Protein AF-A0A3D0S1P4-F1 (afdb_monomer)

pLDDT: mean 75.78, std 22.89, range [30.16, 98.69]

Mean predicted aligned error: 17.15 Å

Secondary structure (DSSP, 8-state):
------------------PPPTTS--HHHHHHHHHS--STTHHHHHHHHHHHHHHHHHHHHHHHHHHHSHHHHHHHHHHHHHHHHHHHHHHHHHHHHHTTTT----GGG--HHHHHHHHHHHHTSPPHHHHHHHHHHHHHHHHHHHHHHHHHHHHHHHHHHHHHHHHHHHHHHHHHHHHHHHHHHHHHHHHHH-HHHHHHTGGGG-TTSHHHHHHHHHHHHHHHHHHHH-SSPPS-HHHHHHHHHHHHHHHHHHHHHHHHHHHHTTTTS-HHHHHHHHHHHHHHHHHH-TTS-HHHHHHHHHHHHHHHHT-TT----HHHHHHHHHHHHHHH-

Sequence (333 aa):
MDGRQHLGAAARPDLSFVCPPAWDLTPTEYAELVLATDGPWAAHRVAVASALSAAAIGAYAVVADYLEWLPITLAVLCILGSLWATVAAFRVRREMAEVSDEATIDLSRAPADQLALVDAAVKCLPTRRQAARSVTAAAAREQGLTSLWQLARDIDHARREDREAATSTLSARWAAAGVRYESVMAEWGTIASDPLAALEHAALLDVTRPRTTLFIEALGKAQDRRAILGEAVPLDAHDIVEFEELTQALSTAWNDARHQAAHLGYAWLPEPDLARAVRAERLLRLACDSGAAPAERATAAERAAKLLREIGTLVLPEPAQEILAATMRRELG

Radius of gyration: 40.69 Å; Cα contacts (8 Å, |Δi|>4): 192; chains: 1; bounding box: 92×73×119 Å

Structure (mmCIF, N/CA/C/O backbone):
data_AF-A0A3D0S1P4-F1
#
_entry.id   AF-A0A3D0S1P4-F1
#
loop_
_atom_site.group_PDB
_atom_site.id
_atom_site.type_symbol
_atom_site.label_atom_id
_atom_site.label_alt_id
_atom_site.label_comp_id
_atom_site.label_asym_id
_atom_site.label_entity_id
_atom_site.label_seq_id
_atom_site.pdbx_PDB_ins_code
_atom_site.Cartn_x
_atom_site.Cartn_y
_atom_site.Cartn_z
_atom_site.occupancy
_atom_site.B_iso_or_equiv
_atom_site.auth_seq_id
_atom_site.auth_comp_id
_atom_site.auth_asym_id
_atom_site.auth_atom_id
_atom_site.pdbx_PDB_model_num
ATOM 1 N N . MET A 1 1 ? 12.113 -52.234 44.177 1.00 51.75 1 MET A N 1
ATOM 2 C CA . MET A 1 1 ? 12.206 -52.698 42.778 1.00 51.75 1 MET A CA 1
ATOM 3 C C . MET A 1 1 ? 10.863 -52.354 42.166 1.00 51.75 1 MET A C 1
ATOM 5 O O . MET A 1 1 ? 9.884 -52.963 42.549 1.00 51.75 1 MET A O 1
ATOM 9 N N . ASP A 1 2 ? 10.699 -51.230 41.487 1.00 44.59 2 ASP A N 1
ATOM 10 C CA . ASP A 1 2 ? 11.351 -50.926 40.220 1.00 44.59 2 ASP A CA 1
ATOM 11 C C . ASP A 1 2 ? 11.501 -49.404 40.061 1.00 44.59 2 ASP A C 1
ATOM 13 O O . ASP A 1 2 ? 10.574 -48.645 40.344 1.00 44.59 2 ASP A O 1
ATOM 17 N N . GLY A 1 3 ? 12.705 -48.965 39.701 1.00 46.81 3 GLY A N 1
ATOM 18 C CA . GLY A 1 3 ? 13.095 -47.562 39.627 1.00 46.81 3 GLY A CA 1
ATOM 19 C C . GLY A 1 3 ? 13.310 -47.149 38.180 1.00 46.81 3 GLY A C 1
ATOM 20 O O . GLY A 1 3 ? 14.239 -47.624 37.534 1.00 46.81 3 GLY A O 1
ATOM 21 N N . ARG A 1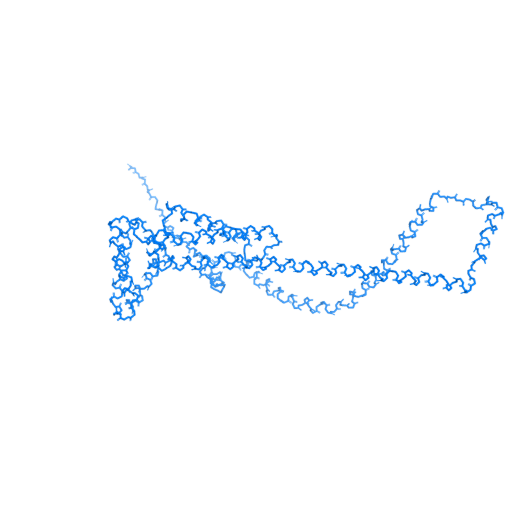 4 ? 12.492 -46.217 37.685 1.00 48.91 4 ARG A N 1
ATOM 22 C CA . ARG A 1 4 ? 12.800 -45.446 36.477 1.00 48.91 4 ARG A CA 1
ATOM 23 C C . ARG A 1 4 ? 12.964 -43.984 36.849 1.00 48.91 4 ARG A C 1
ATOM 25 O O . ARG A 1 4 ? 12.010 -43.276 37.146 1.00 48.91 4 ARG A O 1
ATOM 32 N N . GLN A 1 5 ? 14.228 -43.586 36.867 1.00 48.44 5 GLN A N 1
ATOM 33 C CA . GLN A 1 5 ? 14.692 -42.216 36.985 1.00 48.44 5 GLN A CA 1
ATOM 34 C C . GLN A 1 5 ? 14.308 -41.458 35.709 1.00 48.44 5 GLN A C 1
ATOM 36 O O . GLN A 1 5 ? 14.793 -41.775 34.624 1.00 48.44 5 GLN A O 1
ATOM 41 N N . HIS A 1 6 ? 13.444 -40.455 35.838 1.00 46.03 6 HIS A N 1
ATOM 42 C CA . HIS A 1 6 ? 13.276 -39.435 34.811 1.00 46.03 6 HIS A CA 1
ATOM 43 C C . HIS A 1 6 ? 14.420 -38.427 34.956 1.00 46.03 6 HIS A C 1
ATOM 45 O O . HIS A 1 6 ? 14.459 -37.640 35.899 1.00 46.03 6 HIS A O 1
ATOM 51 N N . LEU A 1 7 ? 15.383 -38.507 34.037 1.00 42.88 7 LEU A N 1
ATOM 52 C CA . LEU A 1 7 ? 16.439 -37.516 33.860 1.00 42.88 7 LEU A CA 1
ATOM 53 C C . LEU A 1 7 ? 15.807 -36.175 33.468 1.00 42.88 7 LEU A C 1
ATOM 55 O O . LEU A 1 7 ? 15.061 -36.092 32.492 1.00 42.88 7 LEU A O 1
ATOM 59 N N . GLY A 1 8 ? 16.107 -35.141 34.255 1.00 40.38 8 GLY A N 1
ATOM 60 C CA . GLY A 1 8 ? 15.687 -33.770 34.007 1.00 40.38 8 GLY A CA 1
ATOM 61 C C . GLY A 1 8 ? 16.294 -33.233 32.715 1.00 40.38 8 GLY A C 1
ATOM 62 O O . GLY A 1 8 ? 17.514 -33.172 32.563 1.00 40.38 8 GLY A O 1
ATOM 63 N N . ALA A 1 9 ? 15.426 -32.826 31.791 1.00 37.06 9 ALA A N 1
ATOM 64 C CA . ALA A 1 9 ? 15.806 -32.012 30.652 1.00 37.06 9 ALA A CA 1
ATOM 65 C C . ALA A 1 9 ? 16.141 -30.603 31.163 1.00 37.06 9 ALA A C 1
ATOM 67 O O . ALA A 1 9 ? 15.271 -29.886 31.656 1.00 37.06 9 ALA A O 1
ATOM 68 N N . ALA A 1 10 ? 17.417 -30.230 31.079 1.00 38.56 10 ALA A N 1
ATOM 69 C CA . ALA A 1 10 ? 17.859 -28.866 31.309 1.00 38.56 10 ALA A CA 1
ATOM 70 C C . ALA A 1 10 ? 17.155 -27.931 30.314 1.00 38.56 10 ALA A C 1
ATOM 72 O O . ALA A 1 10 ? 17.215 -28.146 29.100 1.00 38.56 10 ALA A O 1
ATOM 73 N N . ALA A 1 11 ? 16.478 -26.913 30.845 1.00 37.03 11 ALA A N 1
ATOM 74 C CA . ALA A 1 11 ? 15.862 -25.850 30.071 1.00 37.03 11 ALA A CA 1
ATOM 75 C C . ALA A 1 11 ? 16.930 -25.166 29.203 1.00 37.03 11 ALA A C 1
ATOM 77 O O . ALA A 1 11 ? 17.864 -24.548 29.716 1.00 37.03 11 ALA A O 1
ATOM 78 N N . ARG A 1 12 ? 16.801 -25.304 27.881 1.00 35.56 12 ARG A N 1
ATOM 79 C CA . ARG A 1 12 ? 17.498 -24.435 26.932 1.00 35.56 12 ARG A CA 1
ATOM 80 C C . ARG A 1 12 ? 16.873 -23.040 27.046 1.00 35.56 12 ARG A C 1
ATOM 82 O O . ARG A 1 12 ? 15.645 -22.969 27.052 1.00 35.56 12 ARG A O 1
ATOM 89 N N . PRO A 1 13 ? 17.659 -21.955 27.140 1.00 34.34 13 PRO A N 1
ATOM 90 C CA . PRO A 1 13 ? 17.103 -20.622 26.987 1.00 34.34 13 PRO A CA 1
ATOM 91 C C . PRO A 1 13 ? 16.522 -20.514 25.577 1.00 34.34 13 PRO A C 1
ATOM 93 O O . PRO A 1 13 ? 17.220 -20.743 24.586 1.00 34.34 13 PRO A O 1
ATOM 96 N N . ASP A 1 14 ? 15.228 -20.226 25.517 1.00 34.72 14 ASP A N 1
ATOM 97 C CA . ASP A 1 14 ? 14.502 -19.929 24.293 1.00 34.72 14 ASP A CA 1
ATOM 98 C C . ASP A 1 14 ? 14.963 -18.547 23.813 1.00 34.72 14 ASP A C 1
ATOM 100 O O . ASP A 1 14 ? 14.448 -17.508 24.220 1.00 34.72 14 ASP A O 1
ATOM 104 N N . LEU A 1 15 ? 16.046 -18.525 23.036 1.00 36.59 15 LEU A N 1
ATOM 105 C CA . LEU A 1 15 ? 16.482 -17.340 22.308 1.00 36.59 15 LEU A CA 1
ATOM 106 C C . LEU A 1 15 ? 15.713 -17.308 20.989 1.00 36.59 15 LEU A C 1
ATOM 108 O O . LEU A 1 15 ? 16.265 -17.578 19.921 1.00 36.59 15 LEU A O 1
ATOM 112 N N . SER A 1 16 ? 14.422 -16.987 21.071 1.00 30.16 16 SER A N 1
ATOM 113 C CA . SER A 1 16 ? 13.652 -16.533 19.919 1.00 30.16 16 SER A CA 1
ATOM 114 C C . SER A 1 16 ? 14.206 -15.169 19.503 1.00 30.16 16 SER A C 1
ATOM 116 O O . SER A 1 16 ? 13.762 -14.120 19.969 1.00 30.16 16 SER A O 1
ATOM 118 N N . PHE A 1 17 ? 15.248 -15.189 18.677 1.00 37.25 17 PHE A N 1
ATOM 119 C CA . PHE A 1 17 ? 15.759 -14.003 18.010 1.00 37.25 17 PHE A CA 1
ATOM 120 C C . PHE A 1 17 ? 14.714 -13.568 16.980 1.00 37.25 17 PHE A C 1
ATOM 122 O O . PHE A 1 17 ? 14.633 -14.118 15.882 1.00 37.25 17 PHE A O 1
ATOM 129 N N . VAL A 1 18 ? 13.865 -12.622 17.374 1.00 38.25 18 VAL A N 1
ATOM 130 C CA . VAL A 1 18 ? 12.959 -11.924 16.466 1.00 38.25 18 VAL A CA 1
ATOM 131 C C . VAL A 1 18 ? 13.799 -10.861 15.771 1.00 38.25 18 VAL A C 1
ATOM 133 O O . VAL A 1 18 ? 14.138 -9.841 16.364 1.00 38.25 18 VAL A O 1
ATOM 136 N N . CYS A 1 19 ? 14.206 -11.146 14.537 1.00 31.22 19 CYS A N 1
ATOM 137 C CA . CYS A 1 19 ? 14.816 -10.138 13.683 1.00 31.22 19 CYS A CA 1
ATOM 138 C C . CYS A 1 19 ? 13.699 -9.156 13.287 1.00 31.22 19 CYS A C 1
ATOM 140 O O . CYS A 1 19 ? 12.715 -9.616 12.699 1.00 31.22 19 CYS A O 1
ATOM 142 N N . PRO A 1 20 ? 13.788 -7.855 13.618 1.00 35.59 20 PRO A N 1
ATOM 143 C CA . PRO A 1 20 ? 12.834 -6.886 13.099 1.00 35.59 20 PRO A CA 1
ATOM 144 C C . PRO A 1 20 ? 12.911 -6.896 11.565 1.00 35.59 20 PRO A C 1
ATOM 146 O O . PRO A 1 20 ? 13.988 -7.141 11.003 1.00 35.59 20 PRO A O 1
ATOM 149 N N . PRO A 1 21 ? 11.790 -6.703 10.858 1.00 40.16 21 PRO A N 1
ATOM 150 C CA . PRO A 1 21 ? 11.819 -6.685 9.409 1.00 40.16 21 PRO A CA 1
ATOM 151 C C . PRO A 1 21 ? 12.697 -5.517 8.928 1.00 40.16 21 PRO A C 1
ATOM 153 O O . PRO A 1 21 ? 12.698 -4.431 9.500 1.00 40.16 21 PRO A O 1
ATOM 156 N N . ALA A 1 22 ? 13.489 -5.764 7.883 1.00 38.31 22 ALA A N 1
ATOM 157 C CA . ALA A 1 22 ? 14.624 -4.929 7.470 1.00 38.31 22 ALA A CA 1
ATOM 158 C C . ALA A 1 22 ? 14.287 -3.485 7.036 1.00 38.31 22 ALA A C 1
ATOM 160 O O . ALA A 1 22 ? 15.192 -2.734 6.688 1.00 38.31 22 ALA A O 1
ATOM 161 N N . TRP A 1 23 ? 13.014 -3.092 7.040 1.00 43.53 23 TRP A N 1
ATOM 162 C CA . TRP A 1 23 ? 12.558 -1.764 6.635 1.00 43.53 23 TRP A CA 1
ATOM 163 C C . TRP A 1 23 ? 12.498 -0.739 7.783 1.00 43.53 23 TRP A C 1
ATOM 165 O O . TRP A 1 23 ? 12.277 0.435 7.508 1.00 43.53 23 TRP A O 1
ATOM 175 N N . ASP A 1 24 ? 12.765 -1.148 9.028 1.00 38.59 24 ASP A N 1
ATOM 176 C CA . ASP A 1 24 ? 12.731 -0.268 10.213 1.00 38.59 24 ASP A CA 1
ATOM 177 C C . ASP A 1 24 ? 14.104 0.233 10.695 1.00 38.59 24 ASP A C 1
ATOM 179 O O . ASP A 1 24 ? 14.191 0.923 11.708 1.00 38.59 24 ASP A O 1
ATOM 183 N N . LEU A 1 25 ? 15.196 -0.097 9.998 1.00 47.50 25 LEU A N 1
ATOM 184 C CA . LEU A 1 25 ? 16.543 0.323 10.394 1.00 47.50 25 LEU A CA 1
ATOM 185 C C . LEU A 1 25 ? 17.135 1.267 9.354 1.00 47.50 25 LEU A C 1
ATOM 187 O O . LEU A 1 25 ? 17.271 0.924 8.178 1.00 47.50 25 LEU A O 1
ATOM 191 N N . THR A 1 26 ? 17.569 2.443 9.794 1.00 60.03 26 THR A N 1
ATOM 192 C CA . THR A 1 26 ? 18.462 3.272 8.984 1.00 60.03 26 THR A CA 1
ATOM 193 C C . THR A 1 26 ? 19.785 2.525 8.736 1.00 60.03 26 THR A C 1
ATOM 195 O O . THR A 1 26 ? 20.181 1.674 9.539 1.00 60.03 26 THR A O 1
ATOM 198 N N . PRO A 1 27 ? 20.539 2.843 7.664 1.00 52.31 27 PRO A N 1
ATOM 199 C CA . PRO A 1 27 ? 21.830 2.200 7.392 1.00 52.31 27 PRO A CA 1
ATOM 200 C C . PRO A 1 27 ? 22.814 2.258 8.574 1.00 52.31 27 PRO A C 1
ATOM 202 O O . PRO A 1 27 ? 23.627 1.351 8.754 1.00 52.31 27 PRO A O 1
ATOM 205 N N . THR A 1 28 ? 22.716 3.303 9.399 1.00 53.16 28 THR A N 1
ATOM 206 C CA . THR A 1 28 ? 23.514 3.485 10.616 1.00 53.16 28 THR A CA 1
ATOM 207 C C . THR A 1 28 ? 23.060 2.551 11.739 1.00 53.16 28 THR A C 1
ATOM 209 O O . THR A 1 28 ? 23.897 1.884 12.340 1.00 53.16 28 THR A O 1
ATOM 212 N N . GLU A 1 29 ? 21.753 2.429 11.979 1.00 54.19 29 GLU A N 1
ATOM 213 C CA . GLU A 1 29 ? 21.196 1.515 12.990 1.00 54.19 29 GLU A CA 1
ATOM 214 C C . GLU A 1 29 ? 21.437 0.046 12.615 1.00 54.19 29 GLU A C 1
ATOM 216 O O . GLU A 1 29 ? 21.738 -0.778 13.477 1.00 54.19 29 GLU A O 1
ATOM 221 N N . TYR A 1 30 ? 21.409 -0.279 11.319 1.00 55.03 30 TYR A N 1
ATOM 222 C CA . TYR A 1 30 ? 21.791 -1.600 10.821 1.00 55.03 30 TYR A CA 1
ATOM 223 C C . TYR A 1 30 ? 23.286 -1.880 11.037 1.00 55.03 30 TYR A C 1
ATOM 225 O O . TYR A 1 30 ? 23.659 -2.969 11.476 1.00 55.03 30 TYR A O 1
ATOM 233 N N . ALA A 1 31 ? 24.157 -0.896 10.789 1.00 53.03 31 ALA A N 1
ATOM 234 C CA . ALA A 1 31 ? 25.589 -1.026 11.046 1.00 53.03 31 ALA A CA 1
ATOM 235 C C . ALA A 1 31 ? 25.896 -1.203 12.544 1.00 53.03 31 ALA A C 1
ATOM 237 O O . ALA A 1 31 ? 26.715 -2.051 12.900 1.00 53.03 31 ALA A O 1
ATOM 238 N N . GLU A 1 32 ? 25.214 -0.473 13.427 1.00 60.19 32 GLU A N 1
ATOM 239 C CA . GLU A 1 32 ? 25.350 -0.622 14.881 1.00 60.19 32 GLU A CA 1
ATOM 240 C C . GLU A 1 32 ? 24.848 -1.990 15.373 1.00 60.19 32 GLU A C 1
ATOM 242 O O . GLU A 1 32 ? 25.533 -2.647 16.160 1.00 60.19 32 GLU A O 1
ATOM 247 N N . LEU A 1 33 ? 23.728 -2.489 14.838 1.00 59.34 33 LEU A N 1
ATOM 248 C CA . LEU A 1 33 ? 23.199 -3.827 15.135 1.00 59.34 33 LEU A CA 1
ATOM 249 C C . LEU A 1 33 ? 24.164 -4.948 14.687 1.00 59.34 33 LEU A C 1
ATOM 251 O O . LEU A 1 33 ? 24.366 -5.941 15.393 1.00 59.34 33 LEU A O 1
ATOM 255 N N . VAL A 1 34 ? 24.810 -4.775 13.530 1.00 50.75 34 VAL A N 1
ATOM 256 C CA . VAL A 1 34 ? 25.808 -5.710 12.974 1.00 50.75 34 VAL A CA 1
ATOM 257 C C . VAL A 1 34 ? 27.137 -5.665 13.743 1.00 50.75 34 VAL A C 1
ATOM 259 O O . VAL A 1 34 ? 27.857 -6.670 13.802 1.00 50.75 34 VAL A O 1
ATOM 262 N N . LEU A 1 35 ? 27.472 -4.533 14.364 1.00 58.34 35 LEU A N 1
ATOM 263 C CA . LEU A 1 35 ? 28.661 -4.378 15.207 1.00 58.34 35 LEU A CA 1
ATOM 264 C C . LEU A 1 35 ? 28.449 -4.888 16.641 1.00 58.34 35 LEU A C 1
ATOM 266 O O . LEU A 1 35 ? 29.406 -5.357 17.252 1.00 58.34 35 LEU A O 1
ATOM 270 N N . ALA A 1 36 ? 27.218 -4.867 17.158 1.00 56.25 36 ALA A N 1
ATOM 271 C CA . ALA A 1 36 ? 26.887 -5.273 18.527 1.00 56.25 36 ALA A CA 1
ATOM 272 C C . ALA A 1 36 ? 26.807 -6.799 18.759 1.00 56.25 36 ALA A C 1
ATOM 274 O O . ALA A 1 36 ? 26.687 -7.246 19.899 1.00 56.25 36 ALA A O 1
ATOM 275 N N . THR A 1 37 ? 26.866 -7.622 17.708 1.00 48.12 37 THR A N 1
ATOM 276 C CA . THR A 1 37 ? 26.737 -9.085 17.819 1.00 48.12 37 THR A CA 1
ATOM 277 C C . THR A 1 37 ? 28.099 -9.787 17.874 1.00 48.12 37 THR A C 1
ATOM 279 O O . THR A 1 37 ? 28.833 -9.863 16.884 1.00 48.12 37 THR A O 1
ATOM 282 N N . ASP A 1 38 ? 28.442 -10.355 19.032 1.00 44.03 38 ASP A N 1
ATOM 283 C CA . ASP A 1 38 ? 29.619 -11.214 19.200 1.00 44.03 38 ASP A CA 1
ATOM 284 C C . ASP A 1 38 ? 29.365 -12.596 18.588 1.00 44.03 38 ASP A C 1
ATOM 286 O O . ASP A 1 38 ? 28.528 -13.374 19.043 1.00 44.03 38 ASP A O 1
ATOM 290 N N . GLY A 1 39 ? 30.094 -12.908 17.517 1.00 60.31 39 GLY A N 1
ATOM 291 C CA . GLY A 1 39 ? 29.918 -14.142 16.765 1.00 60.31 39 GLY A CA 1
ATOM 292 C C . GLY A 1 39 ? 31.122 -14.480 15.883 1.00 60.31 39 GLY A C 1
ATOM 293 O O . GLY A 1 39 ? 31.991 -13.629 15.657 1.00 60.31 39 GLY A O 1
ATOM 294 N N . PRO A 1 40 ? 31.172 -15.716 15.346 1.00 41.84 40 PRO A N 1
ATOM 295 C CA . PRO A 1 40 ? 32.337 -16.306 14.666 1.00 41.84 40 PRO A CA 1
ATOM 296 C C . PRO A 1 40 ? 32.781 -15.574 13.386 1.00 41.84 40 PRO A C 1
ATOM 298 O O . PRO A 1 40 ? 33.812 -15.902 12.805 1.00 41.84 40 PRO A O 1
ATOM 301 N N . TRP A 1 41 ? 32.046 -14.541 12.972 1.00 46.06 41 TRP A N 1
ATOM 302 C CA . TRP A 1 41 ? 32.336 -13.691 11.820 1.00 46.06 41 TRP A CA 1
ATOM 303 C C . TRP A 1 41 ? 33.167 -12.443 12.163 1.00 46.06 41 TRP A C 1
ATOM 305 O O . TRP A 1 41 ? 33.456 -11.640 11.280 1.00 46.06 41 TRP A O 1
ATOM 315 N N . ALA A 1 42 ? 33.608 -12.271 13.418 1.00 48.53 42 ALA A N 1
ATOM 316 C CA . ALA A 1 42 ? 34.493 -11.174 13.837 1.00 48.53 42 ALA A CA 1
ATOM 317 C C . ALA A 1 42 ? 35.764 -11.047 12.968 1.00 48.53 42 ALA A C 1
ATOM 319 O O . ALA A 1 42 ? 36.134 -9.942 12.578 1.00 48.53 42 ALA A O 1
ATOM 320 N N . ALA A 1 43 ? 36.369 -12.171 12.571 1.00 48.66 43 ALA A N 1
ATOM 321 C CA . ALA A 1 43 ? 37.529 -12.179 11.675 1.00 48.66 43 ALA A CA 1
ATOM 322 C C . ALA A 1 43 ? 37.182 -11.742 10.236 1.00 48.66 43 ALA A C 1
ATOM 324 O O . ALA A 1 43 ? 37.981 -11.076 9.580 1.00 48.66 43 ALA A O 1
ATOM 325 N N . HIS A 1 44 ? 35.972 -12.055 9.760 1.00 43.47 44 HIS A N 1
ATOM 326 C CA . HIS A 1 44 ? 35.489 -11.625 8.446 1.00 43.47 44 HIS A CA 1
ATOM 327 C C . HIS A 1 44 ? 35.159 -10.120 8.434 1.00 43.47 44 HIS A C 1
ATOM 329 O O . HIS A 1 44 ? 35.399 -9.443 7.440 1.00 43.47 44 HIS A O 1
ATOM 335 N N . ARG A 1 45 ? 34.714 -9.563 9.570 1.00 50.19 45 ARG A N 1
ATOM 336 C CA . ARG A 1 45 ? 34.423 -8.127 9.754 1.00 50.19 45 ARG A CA 1
ATOM 337 C C . ARG A 1 45 ? 35.674 -7.249 9.721 1.00 50.19 45 ARG A C 1
ATOM 339 O O . ARG A 1 45 ? 35.678 -6.232 9.032 1.00 50.19 45 ARG A O 1
ATOM 346 N N . VAL A 1 46 ? 36.753 -7.666 10.390 1.00 54.88 46 VAL A N 1
ATOM 347 C CA . VAL A 1 46 ? 38.057 -6.982 10.286 1.00 54.88 46 VAL A CA 1
ATOM 348 C C . VAL A 1 46 ? 38.595 -7.085 8.857 1.00 54.88 46 VAL A C 1
ATOM 350 O O . VAL A 1 46 ? 39.088 -6.097 8.326 1.00 54.88 46 VAL A O 1
ATOM 353 N N . ALA A 1 47 ? 38.416 -8.229 8.188 1.00 52.00 47 ALA A N 1
ATOM 354 C CA . ALA A 1 47 ? 38.824 -8.397 6.796 1.00 52.00 47 ALA A CA 1
ATOM 355 C C . ALA A 1 47 ? 38.049 -7.484 5.826 1.00 52.00 47 ALA A C 1
ATOM 357 O O . ALA A 1 47 ? 38.665 -6.911 4.934 1.00 52.00 47 ALA A O 1
ATOM 358 N N . VAL A 1 48 ? 36.739 -7.286 6.013 1.00 45.88 48 VAL A N 1
ATOM 359 C CA . VAL A 1 48 ? 35.920 -6.399 5.163 1.00 45.88 48 VAL A CA 1
ATOM 360 C C . VAL A 1 48 ? 36.197 -4.919 5.450 1.00 45.88 48 VAL A C 1
ATOM 362 O O . VAL A 1 48 ? 36.349 -4.142 4.511 1.00 45.88 48 VAL A O 1
ATOM 365 N N . ALA A 1 49 ? 36.361 -4.517 6.714 1.00 44.12 49 ALA A N 1
ATOM 366 C CA . ALA A 1 49 ? 36.737 -3.142 7.065 1.00 44.12 49 ALA A CA 1
ATOM 367 C C . ALA A 1 49 ? 38.165 -2.791 6.599 1.00 44.12 49 ALA A C 1
ATOM 369 O O . ALA A 1 49 ? 38.399 -1.704 6.066 1.00 44.12 49 ALA A O 1
ATOM 370 N N . SER A 1 50 ? 39.113 -3.728 6.712 1.00 52.62 50 SER A N 1
ATOM 371 C CA . SER A 1 50 ? 40.450 -3.590 6.126 1.00 52.62 50 SER A CA 1
ATOM 372 C C . SER A 1 50 ? 40.421 -3.619 4.597 1.00 52.62 50 SER A C 1
ATOM 374 O O . SER A 1 50 ? 41.183 -2.877 3.988 1.00 52.62 50 SER A O 1
ATOM 376 N N . ALA A 1 51 ? 39.531 -4.390 3.962 1.00 45.50 51 ALA A N 1
ATOM 377 C CA . ALA A 1 51 ? 39.369 -4.400 2.506 1.00 45.50 51 ALA A CA 1
ATOM 378 C C . ALA A 1 51 ? 38.762 -3.094 1.972 1.00 45.50 51 ALA A C 1
ATOM 380 O O . ALA A 1 51 ? 39.210 -2.603 0.941 1.00 45.50 51 ALA A O 1
ATOM 381 N N . LEU A 1 52 ? 37.809 -2.484 2.683 1.00 40.53 52 LEU A N 1
ATOM 382 C CA . LEU A 1 52 ? 37.219 -1.193 2.309 1.00 40.53 52 LEU A CA 1
ATOM 383 C C . LEU A 1 52 ? 38.197 -0.029 2.527 1.00 40.53 52 LEU A C 1
ATOM 385 O O . LEU A 1 52 ? 38.294 0.857 1.681 1.00 40.53 52 LEU A O 1
ATOM 389 N N . SER A 1 53 ? 38.992 -0.068 3.602 1.00 45.22 53 SER A N 1
ATOM 390 C CA . SER A 1 53 ? 40.054 0.919 3.844 1.00 45.22 53 SER A CA 1
ATOM 391 C C . SER A 1 53 ? 41.226 0.757 2.856 1.00 45.22 53 SER A C 1
ATOM 393 O O . SER A 1 53 ? 41.735 1.742 2.323 1.00 45.22 53 SER A O 1
ATOM 395 N N . ALA A 1 54 ? 41.590 -0.482 2.497 1.00 46.94 54 ALA A N 1
ATOM 396 C CA . ALA A 1 54 ? 42.569 -0.769 1.446 1.00 46.94 54 ALA A CA 1
ATOM 397 C C . ALA A 1 54 ? 42.058 -0.414 0.038 1.00 46.94 54 ALA A C 1
ATOM 399 O O . ALA A 1 54 ? 42.849 0.018 -0.794 1.00 46.94 54 ALA A O 1
ATOM 400 N N . ALA A 1 55 ? 40.754 -0.531 -0.232 1.00 42.41 55 ALA A N 1
ATOM 401 C CA . ALA A 1 55 ? 40.148 -0.112 -1.496 1.00 42.41 55 ALA A CA 1
ATOM 402 C C . ALA A 1 55 ? 40.079 1.420 -1.630 1.00 42.41 55 ALA A C 1
ATOM 404 O O . ALA A 1 55 ? 40.324 1.944 -2.714 1.00 42.41 55 ALA A O 1
ATOM 405 N N . ALA A 1 56 ? 39.829 2.151 -0.538 1.00 39.88 56 ALA A N 1
ATOM 406 C CA . ALA A 1 56 ? 39.843 3.617 -0.528 1.00 39.88 56 ALA A CA 1
ATOM 407 C C . ALA A 1 56 ? 41.266 4.195 -0.673 1.00 39.88 56 ALA A C 1
ATOM 409 O O . ALA A 1 56 ? 41.475 5.158 -1.413 1.00 39.88 56 ALA A O 1
ATOM 410 N N . ILE A 1 57 ? 42.263 3.570 -0.034 1.00 47.16 57 ILE A N 1
ATOM 411 C CA . ILE A 1 57 ? 43.685 3.919 -0.200 1.00 47.16 57 ILE A CA 1
ATOM 412 C C . ILE A 1 57 ? 44.199 3.466 -1.581 1.00 47.16 57 ILE A C 1
ATOM 414 O O . ILE A 1 57 ? 44.966 4.182 -2.220 1.00 47.16 57 ILE A O 1
ATOM 418 N N . GLY A 1 58 ? 43.711 2.332 -2.095 1.00 45.00 58 GLY A N 1
ATOM 419 C CA . GLY A 1 58 ? 43.995 1.830 -3.439 1.00 45.00 58 GLY A CA 1
ATOM 420 C C . GLY A 1 58 ? 43.426 2.713 -4.551 1.00 45.00 58 GLY A C 1
ATOM 421 O O . GLY A 1 58 ? 44.112 2.949 -5.536 1.00 45.00 58 GLY A O 1
ATOM 422 N N . ALA A 1 59 ? 42.230 3.283 -4.390 1.00 37.28 59 ALA A N 1
ATOM 423 C CA . ALA A 1 59 ? 41.643 4.194 -5.375 1.00 37.28 59 ALA A CA 1
ATOM 424 C C . ALA A 1 59 ? 42.429 5.515 -5.501 1.00 37.28 59 ALA A C 1
ATOM 426 O O . ALA A 1 59 ? 42.584 6.032 -6.606 1.00 37.28 59 ALA A O 1
ATOM 427 N N . TYR A 1 60 ? 42.997 6.022 -4.401 1.00 38.47 60 TYR A N 1
ATOM 428 C CA . TYR A 1 60 ? 43.884 7.193 -4.428 1.00 38.47 60 TYR A CA 1
ATOM 429 C C . TYR A 1 60 ? 45.296 6.865 -4.937 1.00 38.47 60 TYR A C 1
ATOM 431 O O . TYR A 1 60 ? 45.888 7.675 -5.650 1.00 38.47 60 TYR A O 1
ATOM 439 N N . ALA A 1 61 ? 45.817 5.670 -4.641 1.00 43.94 61 ALA A N 1
ATOM 440 C CA . ALA A 1 61 ? 47.094 5.204 -5.177 1.00 43.94 61 ALA A CA 1
ATOM 441 C C . ALA A 1 61 ? 47.021 4.911 -6.688 1.00 43.94 61 ALA A C 1
ATOM 443 O O . ALA A 1 61 ? 47.942 5.263 -7.410 1.00 43.94 61 ALA A O 1
ATOM 444 N N . VAL A 1 62 ? 45.909 4.366 -7.196 1.00 43.88 62 VAL A N 1
ATOM 445 C CA . VAL A 1 62 ? 45.718 4.065 -8.629 1.00 43.88 62 VAL A CA 1
ATOM 446 C C . VAL A 1 62 ? 45.598 5.342 -9.469 1.00 43.88 62 VAL A C 1
ATOM 448 O O . VAL A 1 62 ? 46.117 5.382 -10.579 1.00 43.88 62 VAL A O 1
ATOM 451 N N . VAL A 1 63 ? 44.998 6.421 -8.953 1.00 41.91 63 VAL A N 1
ATOM 452 C CA . VAL A 1 63 ? 44.944 7.711 -9.675 1.00 41.91 63 VAL A CA 1
ATOM 453 C C . VAL A 1 63 ? 46.304 8.430 -9.673 1.00 41.91 63 VAL A C 1
ATOM 455 O O . VAL A 1 63 ? 46.631 9.109 -10.647 1.00 41.91 63 VAL A O 1
ATOM 458 N N . ALA A 1 64 ? 47.124 8.244 -8.633 1.00 44.22 64 ALA A N 1
ATOM 459 C CA . ALA A 1 64 ? 48.491 8.768 -8.584 1.00 44.22 64 ALA A CA 1
ATOM 460 C C . ALA A 1 64 ? 49.471 7.959 -9.463 1.00 44.22 64 ALA A C 1
ATOM 462 O O . ALA A 1 64 ? 50.313 8.554 -10.130 1.00 44.22 64 ALA A O 1
ATOM 463 N N . ASP A 1 65 ? 49.309 6.633 -9.540 1.00 42.81 65 ASP A N 1
ATOM 464 C CA . ASP A 1 65 ? 50.131 5.744 -10.375 1.00 42.81 65 ASP A CA 1
ATOM 465 C C . ASP A 1 65 ? 49.796 5.932 -11.875 1.00 42.81 65 ASP A C 1
ATOM 467 O O . ASP A 1 65 ? 50.683 6.043 -12.716 1.00 42.81 65 ASP A O 1
ATOM 471 N N . TYR A 1 66 ? 48.525 6.140 -12.253 1.00 44.25 66 TYR A N 1
ATOM 472 C CA . TYR A 1 66 ? 48.153 6.386 -13.662 1.00 44.25 66 TYR A CA 1
ATOM 473 C C . TYR A 1 66 ? 48.765 7.660 -14.281 1.00 44.25 66 TYR A C 1
ATOM 475 O O . TYR A 1 66 ? 48.907 7.735 -15.506 1.00 44.25 66 TYR A O 1
ATOM 483 N N . LEU A 1 67 ? 49.158 8.647 -13.468 1.00 46.25 67 LEU A N 1
ATOM 484 C CA . LEU A 1 67 ? 49.818 9.871 -13.941 1.00 46.25 67 LEU A CA 1
ATOM 485 C C . LEU A 1 67 ? 51.325 9.684 -14.193 1.00 46.25 67 LEU A C 1
ATOM 487 O O . LEU A 1 67 ? 51.871 10.360 -15.066 1.00 46.25 67 LEU A O 1
ATOM 491 N N . GLU A 1 68 ? 51.984 8.737 -13.519 1.00 48.41 68 GLU A N 1
ATOM 492 C CA . GLU A 1 68 ? 53.401 8.401 -13.751 1.00 48.41 68 GLU A CA 1
ATOM 493 C C . GLU A 1 68 ? 53.607 7.477 -14.964 1.00 48.41 68 GLU A C 1
ATOM 495 O O . GLU A 1 68 ? 54.640 7.541 -15.634 1.00 48.41 68 GLU A O 1
ATOM 500 N N . TRP A 1 69 ? 52.600 6.674 -15.323 1.00 50.00 69 TRP A N 1
ATOM 501 C CA . TRP A 1 69 ? 52.662 5.747 -16.463 1.00 50.00 69 TRP A CA 1
ATOM 502 C C . TRP A 1 69 ? 52.176 6.339 -17.794 1.00 50.00 69 TRP A C 1
ATOM 504 O O . TRP A 1 69 ? 52.263 5.677 -18.832 1.00 50.00 69 TRP A O 1
ATOM 514 N N . LEU A 1 70 ? 51.710 7.590 -17.817 1.00 49.94 70 LEU A N 1
ATOM 515 C CA . LEU A 1 70 ? 51.273 8.287 -19.033 1.00 49.94 70 LEU A CA 1
ATOM 516 C C . LEU A 1 70 ? 52.354 8.381 -20.143 1.00 49.94 70 LEU A C 1
ATOM 518 O O . LEU A 1 70 ? 52.034 8.134 -21.309 1.00 49.94 70 LEU A O 1
ATOM 522 N N . PRO A 1 71 ? 53.646 8.646 -19.848 1.00 53.00 71 PRO A N 1
ATOM 523 C CA . PRO A 1 71 ? 54.693 8.595 -20.872 1.00 53.00 71 PRO A CA 1
ATOM 524 C C . PRO A 1 71 ? 55.010 7.162 -21.330 1.00 53.00 71 PRO A C 1
ATOM 526 O O . PRO A 1 71 ? 55.339 6.957 -22.499 1.00 53.00 71 PRO A O 1
ATOM 529 N N . ILE A 1 72 ? 54.868 6.159 -20.455 1.00 63.25 72 ILE A N 1
ATOM 530 C CA . ILE A 1 72 ? 55.118 4.749 -20.795 1.00 63.25 72 ILE A CA 1
ATOM 531 C C . ILE A 1 72 ? 53.982 4.197 -21.661 1.00 63.25 72 ILE A C 1
ATOM 533 O O . ILE A 1 72 ? 54.243 3.516 -22.647 1.00 63.25 72 ILE A O 1
ATOM 537 N N . THR A 1 73 ? 52.729 4.539 -21.371 1.00 61.81 73 THR A N 1
ATOM 538 C CA . THR A 1 73 ? 51.573 4.154 -22.197 1.00 61.81 73 THR A CA 1
ATOM 539 C C . THR A 1 73 ? 51.588 4.836 -23.564 1.00 61.81 73 THR A C 1
ATOM 541 O O . THR A 1 73 ? 51.297 4.174 -24.559 1.00 61.81 73 THR A O 1
ATOM 544 N N . LEU A 1 74 ? 52.027 6.098 -23.664 1.00 53.06 74 LEU A N 1
ATOM 545 C CA . LEU A 1 74 ? 52.279 6.761 -24.953 1.00 53.06 74 LEU A CA 1
ATOM 546 C C . LEU A 1 74 ? 53.442 6.122 -25.725 1.00 53.06 74 LEU A C 1
ATOM 548 O O . LEU A 1 74 ? 53.330 5.912 -26.932 1.00 53.06 74 LEU A O 1
ATOM 552 N N . ALA A 1 75 ? 54.533 5.749 -25.050 1.00 59.03 75 ALA A N 1
ATOM 553 C CA . ALA A 1 75 ? 55.640 5.031 -25.678 1.00 59.03 75 ALA A CA 1
ATOM 554 C C . ALA A 1 75 ? 55.213 3.634 -26.159 1.00 59.03 75 ALA A C 1
ATOM 556 O O . ALA A 1 75 ? 55.535 3.252 -27.281 1.00 59.03 75 ALA A O 1
ATOM 557 N N . VAL A 1 76 ? 54.430 2.899 -25.366 1.00 67.94 76 VAL A N 1
ATOM 558 C CA . VAL A 1 76 ? 53.874 1.589 -25.733 1.00 67.94 76 VAL A CA 1
ATOM 559 C C . VAL A 1 76 ? 52.870 1.722 -26.877 1.00 67.94 76 VAL A C 1
ATOM 561 O O . VAL A 1 76 ? 52.916 0.906 -27.786 1.00 67.94 76 VAL A O 1
ATOM 564 N N . LEU A 1 77 ? 52.031 2.760 -26.921 1.00 58.81 77 LEU A N 1
ATOM 565 C CA . LEU A 1 77 ? 51.143 3.029 -28.061 1.00 58.81 77 LEU A CA 1
ATOM 566 C C . LEU A 1 77 ? 51.918 3.403 -29.333 1.00 58.81 77 LEU A C 1
ATOM 568 O O . LEU A 1 77 ? 51.562 2.936 -30.412 1.00 58.81 77 LEU A O 1
ATOM 572 N N . CYS A 1 78 ? 53.011 4.163 -29.228 1.00 58.47 78 CYS A N 1
ATOM 573 C CA . CYS A 1 78 ? 53.906 4.439 -30.356 1.00 58.47 78 CYS A CA 1
ATOM 574 C C . CYS A 1 78 ? 54.627 3.173 -30.838 1.00 58.47 78 CYS A C 1
ATOM 576 O O . CYS A 1 78 ? 54.730 2.942 -32.045 1.00 58.47 78 CYS A O 1
ATOM 578 N N . ILE A 1 79 ? 55.087 2.321 -29.918 1.00 66.88 79 ILE A N 1
ATOM 579 C CA . ILE A 1 79 ? 55.722 1.040 -30.242 1.00 66.8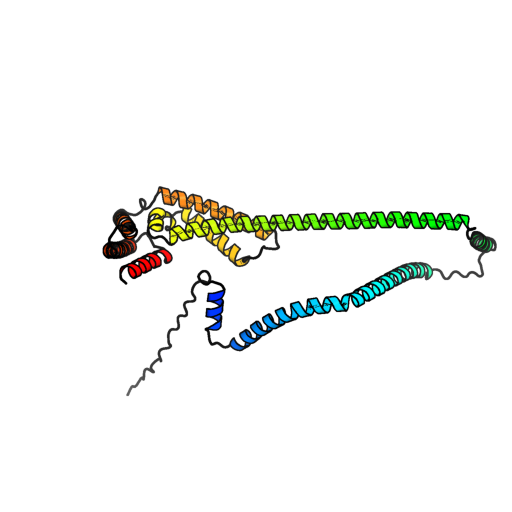8 79 ILE A CA 1
ATOM 580 C C . ILE A 1 79 ? 54.698 0.090 -30.859 1.00 66.88 79 ILE A C 1
ATOM 582 O O . ILE A 1 79 ? 54.988 -0.489 -31.896 1.00 66.88 79 ILE A O 1
ATOM 586 N N . LEU A 1 80 ? 53.491 -0.027 -30.303 1.00 66.50 80 LEU A N 1
ATOM 587 C CA . LEU A 1 80 ? 52.412 -0.859 -30.840 1.00 66.50 80 LEU A CA 1
ATOM 588 C C . LEU A 1 80 ? 51.906 -0.337 -32.184 1.00 66.50 80 LEU A C 1
ATOM 590 O O . LEU A 1 80 ? 51.629 -1.151 -33.055 1.00 66.50 80 LEU A O 1
ATOM 594 N N . GLY A 1 81 ? 51.849 0.980 -32.398 1.00 69.81 81 GLY A N 1
ATOM 595 C CA . GLY A 1 81 ? 51.546 1.586 -33.697 1.00 69.81 81 GLY A CA 1
ATOM 596 C C . GLY A 1 81 ? 52.630 1.296 -34.737 1.00 69.81 81 GLY A C 1
ATOM 597 O O . GLY A 1 81 ? 52.325 0.925 -35.870 1.00 69.81 81 GLY A O 1
ATOM 598 N N . SER A 1 82 ? 53.901 1.356 -34.332 1.00 62.88 82 SER A N 1
ATOM 599 C CA . SER A 1 82 ? 55.042 0.970 -35.172 1.00 62.88 82 SER A CA 1
ATOM 600 C C . SER A 1 82 ? 55.032 -0.532 -35.468 1.00 62.88 82 SER A C 1
ATOM 602 O O . SER A 1 82 ? 55.278 -0.947 -36.599 1.00 62.88 82 SER A O 1
ATOM 604 N N . LEU A 1 83 ? 54.679 -1.358 -34.480 1.00 60.53 83 LEU A N 1
ATOM 605 C CA . LEU A 1 83 ? 54.554 -2.806 -34.610 1.00 60.53 83 LEU A CA 1
ATOM 606 C C . LEU A 1 83 ? 53.375 -3.166 -35.515 1.00 60.53 83 LEU A C 1
ATOM 608 O O . LEU A 1 83 ? 53.519 -4.042 -36.351 1.00 60.53 83 LEU A O 1
ATOM 612 N N . TRP A 1 84 ? 52.247 -2.458 -35.424 1.00 66.94 84 TRP A N 1
ATOM 613 C CA . TRP A 1 84 ? 51.098 -2.621 -36.317 1.00 66.94 84 TRP A CA 1
ATOM 614 C C . TRP A 1 84 ? 51.424 -2.213 -37.748 1.00 66.94 84 TRP A C 1
ATOM 616 O O . TRP A 1 84 ? 51.067 -2.936 -38.671 1.00 66.94 84 TRP A O 1
ATOM 626 N N . ALA A 1 85 ? 52.157 -1.115 -37.951 1.00 59.62 85 ALA A N 1
ATOM 627 C CA . ALA A 1 85 ? 52.659 -0.737 -39.271 1.00 59.62 85 ALA A CA 1
ATOM 628 C C . ALA A 1 85 ? 53.629 -1.795 -39.824 1.00 59.62 85 ALA A C 1
ATOM 630 O O . ALA A 1 85 ? 53.575 -2.136 -41.004 1.00 59.62 85 ALA A O 1
ATOM 631 N N . THR A 1 86 ? 54.460 -2.381 -38.958 1.00 64.56 86 THR A N 1
ATOM 632 C CA . THR A 1 86 ? 55.396 -3.451 -39.325 1.00 64.56 86 THR A CA 1
ATOM 633 C C . THR A 1 86 ? 54.670 -4.765 -39.609 1.00 64.56 86 THR A C 1
ATOM 635 O O . THR A 1 86 ? 55.005 -5.433 -40.575 1.00 64.56 86 THR A O 1
ATOM 638 N N . VAL A 1 87 ? 53.638 -5.123 -38.842 1.00 67.25 87 VAL A N 1
ATOM 639 C CA . VAL A 1 87 ? 52.796 -6.314 -39.045 1.00 67.25 87 VAL A CA 1
ATOM 640 C C . VAL A 1 87 ? 51.908 -6.147 -40.273 1.00 67.25 87 VAL A C 1
ATOM 642 O O . VAL A 1 87 ? 51.750 -7.100 -41.024 1.00 67.25 87 VAL A O 1
ATOM 645 N N . ALA A 1 88 ? 51.388 -4.950 -40.546 1.00 62.97 88 ALA A N 1
ATOM 646 C CA . ALA A 1 88 ? 50.682 -4.639 -41.786 1.00 62.97 88 ALA A CA 1
ATOM 647 C C . ALA A 1 88 ? 51.630 -4.734 -42.991 1.00 62.97 88 ALA A C 1
ATOM 649 O O . ALA A 1 88 ? 51.294 -5.381 -43.980 1.00 62.97 88 ALA A O 1
ATOM 650 N N . ALA A 1 89 ? 52.850 -4.198 -42.884 1.00 59.44 89 ALA A N 1
ATOM 651 C CA . ALA A 1 89 ? 53.885 -4.363 -43.902 1.00 59.44 89 ALA A CA 1
ATOM 652 C C . ALA A 1 89 ? 54.306 -5.835 -44.066 1.00 59.44 89 ALA A C 1
ATOM 654 O O . ALA A 1 89 ? 54.521 -6.288 -45.187 1.00 59.44 89 ALA A O 1
ATOM 655 N N . PHE A 1 90 ? 54.372 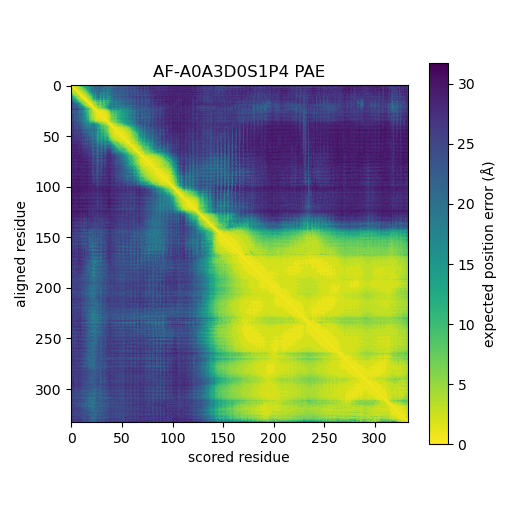-6.608 -42.978 1.00 60.78 90 PHE A N 1
ATOM 656 C CA . PHE A 1 90 ? 54.705 -8.033 -42.998 1.00 60.78 90 PHE A CA 1
ATOM 657 C C . PHE A 1 90 ? 53.563 -8.881 -43.563 1.00 60.78 90 PHE A C 1
ATOM 659 O O . PHE A 1 90 ? 53.828 -9.836 -44.279 1.00 60.78 90 PHE A O 1
ATOM 666 N N . ARG A 1 91 ? 52.301 -8.517 -43.314 1.00 66.56 91 ARG A N 1
ATOM 667 C CA . ARG A 1 91 ? 51.111 -9.168 -43.878 1.00 66.56 91 ARG A CA 1
ATOM 668 C C . ARG A 1 91 ? 50.997 -8.908 -45.375 1.00 66.56 91 ARG A C 1
ATOM 670 O O . ARG A 1 91 ? 50.816 -9.856 -46.121 1.00 66.56 91 ARG A O 1
ATOM 677 N N . VAL A 1 92 ? 51.232 -7.672 -45.821 1.00 66.19 92 VAL A N 1
ATOM 678 C CA . VAL A 1 92 ? 51.319 -7.332 -47.253 1.00 66.19 92 VAL A CA 1
ATOM 679 C C . VAL A 1 92 ? 52.500 -8.049 -47.917 1.00 66.19 92 VAL A C 1
ATOM 681 O O . VAL A 1 92 ? 52.375 -8.551 -49.029 1.00 66.19 92 VAL A O 1
ATOM 684 N N . ARG A 1 93 ? 53.646 -8.163 -47.232 1.00 63.12 93 ARG A N 1
ATOM 685 C CA . ARG A 1 93 ? 54.814 -8.905 -47.734 1.00 63.12 93 ARG A CA 1
ATOM 686 C C . ARG A 1 93 ? 54.594 -10.419 -47.748 1.00 63.12 93 ARG A C 1
ATOM 688 O O . ARG A 1 93 ? 55.114 -11.082 -48.634 1.00 63.12 93 ARG A O 1
ATOM 695 N N . ARG A 1 94 ? 53.826 -10.955 -46.799 1.00 57.16 94 ARG A N 1
ATOM 696 C CA . ARG A 1 94 ? 53.452 -12.370 -46.722 1.00 57.16 94 ARG A CA 1
ATOM 697 C C . ARG A 1 94 ? 52.404 -12.731 -47.771 1.00 57.16 94 ARG A C 1
ATOM 699 O O . ARG A 1 94 ? 52.573 -13.751 -48.413 1.00 57.16 94 ARG A O 1
ATOM 706 N N . GLU A 1 95 ? 51.412 -11.880 -48.019 1.00 57.41 95 GLU A N 1
ATOM 707 C CA . GLU A 1 95 ? 50.469 -12.062 -49.134 1.00 57.41 95 GLU A CA 1
ATOM 708 C C . GLU A 1 95 ? 51.186 -11.955 -50.493 1.00 57.41 95 GLU A C 1
ATOM 710 O O . GLU A 1 95 ? 50.891 -12.716 -51.405 1.00 57.41 95 GLU A O 1
ATOM 715 N N . MET A 1 96 ? 52.207 -11.098 -50.618 1.00 53.09 96 MET A N 1
ATOM 716 C CA . MET A 1 96 ? 53.082 -11.060 -51.803 1.00 53.09 96 MET A CA 1
ATOM 717 C C . MET A 1 96 ? 54.013 -12.283 -51.918 1.00 53.09 96 MET A C 1
ATOM 719 O O . MET A 1 96 ? 54.368 -12.668 -53.028 1.00 53.09 96 MET A O 1
ATOM 723 N N . ALA A 1 97 ? 54.418 -12.894 -50.800 1.00 49.53 97 ALA A N 1
ATOM 724 C CA . ALA A 1 97 ? 55.267 -14.088 -50.781 1.00 49.53 97 ALA A CA 1
ATOM 725 C C . ALA A 1 97 ? 54.468 -15.383 -51.014 1.00 49.53 97 ALA A C 1
ATOM 727 O O . ALA A 1 97 ? 54.936 -16.247 -51.743 1.00 49.53 97 ALA A O 1
ATOM 728 N N . GLU A 1 98 ? 53.242 -15.488 -50.492 1.00 47.09 98 GLU A N 1
ATOM 729 C CA . GLU A 1 98 ? 52.315 -16.597 -50.774 1.00 47.09 98 GLU A CA 1
ATOM 730 C C . GLU A 1 98 ? 51.844 -16.575 -52.243 1.00 47.09 98 GLU A C 1
ATOM 732 O O . GLU A 1 98 ? 51.598 -17.627 -52.820 1.00 47.09 98 GLU A O 1
ATOM 737 N N . VAL A 1 99 ? 51.832 -15.408 -52.903 1.00 48.59 99 VAL A N 1
ATOM 738 C CA . VAL A 1 99 ? 51.644 -15.296 -54.366 1.00 48.59 99 VAL A CA 1
ATOM 739 C C . VAL A 1 99 ? 52.925 -15.635 -55.156 1.00 48.59 99 VAL A C 1
ATOM 741 O O . VAL A 1 99 ? 52.857 -15.911 -56.352 1.00 48.59 99 VAL A O 1
ATOM 744 N N . SER A 1 100 ? 54.096 -15.652 -54.509 1.00 44.91 100 SER A N 1
ATOM 745 C CA . SER A 1 100 ? 55.393 -15.910 -55.152 1.00 44.91 100 SER A CA 1
ATOM 746 C C . SER A 1 100 ? 55.918 -17.341 -54.970 1.00 44.91 100 SER A C 1
ATOM 748 O O . SER A 1 100 ? 56.827 -17.722 -55.707 1.00 44.91 100 SER A O 1
ATOM 750 N N . ASP A 1 101 ? 55.376 -18.135 -54.041 1.00 38.38 101 ASP A N 1
ATOM 751 C CA . ASP A 1 101 ? 55.848 -19.507 -53.768 1.00 38.38 101 ASP A CA 1
ATOM 752 C C . ASP A 1 101 ? 55.233 -20.578 -54.694 1.00 38.38 101 ASP A C 1
ATOM 754 O O . ASP A 1 101 ? 55.628 -21.740 -54.648 1.00 38.38 101 ASP A O 1
ATOM 758 N N . GLU A 1 102 ? 54.333 -20.197 -55.609 1.00 42.94 102 GLU A N 1
ATOM 759 C CA . GLU A 1 102 ? 53.774 -21.101 -56.633 1.00 42.94 102 GLU A CA 1
ATOM 760 C C . GLU A 1 102 ? 54.381 -20.895 -58.038 1.00 42.94 102 GLU A C 1
ATOM 762 O O . GLU A 1 102 ? 53.901 -21.444 -59.030 1.00 42.94 102 GLU A O 1
ATOM 767 N N . ALA A 1 103 ? 55.470 -20.128 -58.165 1.00 42.56 103 ALA A N 1
ATOM 768 C 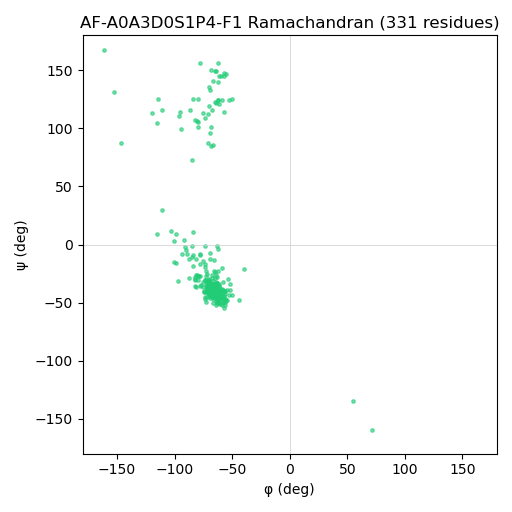CA . ALA A 1 103 ? 56.147 -19.963 -59.449 1.00 42.56 103 ALA A CA 1
ATOM 769 C C . ALA A 1 103 ? 57.665 -19.809 -59.293 1.00 42.56 103 ALA A C 1
ATOM 771 O O . ALA A 1 103 ? 58.214 -18.708 -59.287 1.00 42.56 103 ALA A O 1
ATOM 772 N N . THR A 1 104 ? 58.379 -20.936 -59.255 1.00 46.03 104 THR A N 1
ATOM 773 C CA . THR A 1 104 ? 59.815 -20.957 -59.565 1.00 46.03 104 THR A CA 1
ATOM 774 C C . THR A 1 104 ? 59.994 -20.657 -61.059 1.00 46.03 104 THR A C 1
ATOM 776 O O . THR A 1 104 ? 60.042 -21.558 -61.894 1.00 46.03 104 THR A O 1
ATOM 779 N N . ILE A 1 105 ? 60.024 -19.373 -61.424 1.00 46.66 105 ILE A N 1
ATOM 780 C CA . ILE A 1 105 ? 60.255 -18.928 -62.803 1.00 46.66 105 ILE A CA 1
ATOM 781 C C . ILE A 1 105 ? 61.765 -18.932 -63.067 1.00 46.66 105 ILE A C 1
ATOM 783 O O . ILE A 1 105 ? 62.506 -18.081 -62.576 1.00 46.66 105 ILE A O 1
ATOM 787 N N . ASP A 1 106 ? 62.215 -19.904 -63.860 1.00 49.00 106 ASP A N 1
ATOM 788 C CA . ASP A 1 106 ? 63.560 -19.961 -64.433 1.00 49.00 106 ASP A CA 1
ATOM 789 C C . ASP A 1 106 ? 63.737 -18.843 -65.477 1.00 49.00 106 ASP A C 1
ATOM 791 O O . ASP A 1 106 ? 63.281 -18.928 -66.621 1.00 49.00 106 ASP A O 1
ATOM 795 N N . LEU A 1 107 ? 64.408 -17.766 -65.065 1.00 50.31 107 LEU A N 1
ATOM 796 C CA . LEU A 1 107 ? 64.659 -16.571 -65.87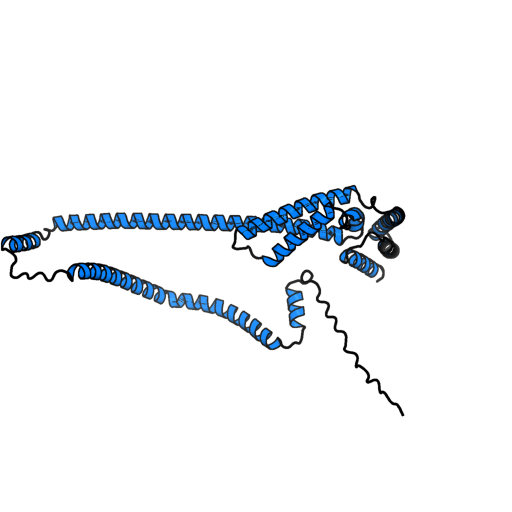6 1.00 50.31 107 LEU A CA 1
ATOM 797 C C . LEU A 1 107 ? 65.725 -16.774 -66.970 1.00 50.31 107 LEU A C 1
ATOM 799 O O . LEU A 1 107 ? 65.975 -15.853 -67.746 1.00 50.31 107 LEU A O 1
ATOM 803 N N . SER A 1 108 ? 66.335 -17.959 -67.090 1.00 51.28 108 SER A N 1
ATOM 804 C CA . SER A 1 108 ? 67.341 -18.237 -68.129 1.00 51.28 108 SER A CA 1
ATOM 805 C C . SER A 1 108 ? 66.752 -18.512 -69.523 1.00 51.28 108 SER A C 1
ATOM 807 O O . SER A 1 108 ? 67.492 -18.557 -70.507 1.00 51.28 108 SER A O 1
ATOM 809 N N . ARG A 1 109 ? 65.421 -18.653 -69.636 1.00 47.84 109 ARG A N 1
ATOM 810 C CA . ARG A 1 109 ? 64.694 -18.894 -70.900 1.00 47.84 109 ARG A CA 1
ATOM 811 C C . ARG A 1 109 ? 63.745 -17.772 -71.325 1.00 47.84 109 ARG A C 1
ATOM 813 O O . ARG A 1 109 ? 62.988 -17.960 -72.276 1.00 47.84 109 ARG A O 1
ATOM 820 N N . ALA A 1 110 ? 63.774 -16.619 -70.660 1.00 48.22 110 ALA A N 1
ATOM 821 C CA . ALA A 1 110 ? 62.942 -15.491 -71.066 1.00 48.22 110 ALA A CA 1
ATOM 822 C C . ALA A 1 110 ? 63.335 -15.034 -72.490 1.00 48.22 110 ALA A C 1
ATOM 824 O O . ALA A 1 110 ? 64.516 -14.765 -72.737 1.00 48.22 110 ALA A O 1
ATOM 825 N N . PRO A 1 111 ? 62.390 -14.972 -73.445 1.00 64.69 111 PRO A N 1
ATOM 826 C CA . PRO A 1 111 ? 62.689 -14.548 -74.805 1.00 64.69 111 PRO A CA 1
ATOM 827 C C . PRO A 1 111 ? 63.126 -13.069 -74.804 1.00 64.69 111 PRO A C 1
ATOM 829 O O . PRO A 1 111 ? 62.766 -12.290 -73.917 1.00 64.69 111 PRO A O 1
ATOM 832 N N . ALA A 1 112 ? 64.004 -12.691 -75.741 1.00 61.81 112 ALA A N 1
ATOM 833 C CA . ALA A 1 112 ? 64.724 -11.407 -75.717 1.00 61.81 112 ALA A CA 1
ATOM 834 C C . ALA A 1 112 ? 63.802 -10.165 -75.719 1.00 61.81 112 ALA A C 1
ATOM 836 O O . ALA A 1 112 ? 64.199 -9.082 -75.293 1.00 61.81 112 ALA A O 1
ATOM 837 N N . ASP A 1 113 ? 62.557 -10.333 -76.150 1.00 55.88 113 ASP A N 1
ATOM 838 C CA . ASP A 1 113 ? 61.461 -9.368 -76.104 1.00 55.88 113 ASP A CA 1
ATOM 839 C C . ASP A 1 113 ? 60.916 -9.117 -74.684 1.00 55.88 113 ASP A C 1
ATOM 841 O O . ASP A 1 113 ? 60.536 -7.988 -74.373 1.00 55.88 113 ASP A O 1
ATOM 845 N N . GLN A 1 114 ? 60.950 -10.101 -73.779 1.00 51.16 114 GLN A N 1
ATOM 846 C CA . GLN A 1 114 ? 60.548 -9.914 -72.376 1.00 51.16 114 GLN A CA 1
ATOM 847 C C . GLN A 1 114 ? 61.620 -9.218 -71.532 1.00 51.16 114 GLN A C 1
ATOM 849 O O . GLN A 1 114 ? 61.291 -8.373 -70.698 1.00 51.16 114 GLN A O 1
ATOM 854 N N . LEU A 1 115 ? 62.903 -9.485 -71.790 1.00 59.62 115 LEU A N 1
ATOM 855 C CA . LEU A 1 115 ? 64.003 -8.729 -71.177 1.00 59.62 115 LEU A CA 1
ATOM 856 C C . LEU A 1 115 ? 64.024 -7.271 -71.663 1.00 59.62 115 LEU A C 1
ATOM 858 O O . LEU A 1 115 ? 64.294 -6.369 -70.871 1.00 59.62 115 LEU A O 1
ATOM 862 N N . ALA A 1 116 ? 63.643 -7.020 -72.920 1.00 63.62 116 ALA A N 1
ATOM 863 C CA . ALA A 1 116 ? 63.437 -5.668 -73.438 1.00 63.62 116 ALA A CA 1
ATOM 864 C C . ALA A 1 116 ? 62.239 -4.957 -72.781 1.00 63.62 116 ALA A C 1
ATOM 866 O O . ALA A 1 116 ? 62.280 -3.741 -72.603 1.00 63.62 116 ALA A O 1
ATOM 867 N N . LEU A 1 117 ? 61.200 -5.693 -72.369 1.00 59.12 117 LEU A N 1
ATOM 868 C CA . LEU A 1 117 ? 60.049 -5.140 -71.649 1.00 59.12 117 LEU A CA 1
ATOM 869 C C . LEU A 1 117 ? 60.404 -4.736 -70.209 1.00 59.12 117 LEU A C 1
ATOM 871 O O . LEU A 1 117 ? 59.954 -3.696 -69.729 1.00 59.12 117 LEU A O 1
ATOM 875 N N . VAL A 1 118 ? 61.247 -5.524 -69.534 1.00 59.69 118 VAL A N 1
ATOM 876 C CA . VAL A 1 118 ? 61.757 -5.214 -68.187 1.00 59.69 118 VAL A CA 1
ATOM 877 C C . VAL A 1 118 ? 62.758 -4.056 -68.235 1.00 59.69 118 VAL A C 1
ATOM 879 O O . VAL A 1 118 ? 62.668 -3.142 -67.420 1.00 59.69 118 VAL A O 1
ATOM 882 N N . ASP A 1 119 ? 63.649 -4.019 -69.229 1.00 63.44 119 ASP A N 1
ATOM 883 C CA . ASP A 1 119 ? 64.574 -2.896 -69.435 1.00 63.44 119 ASP A CA 1
ATOM 884 C C . ASP A 1 119 ? 63.829 -1.607 -69.846 1.00 63.44 119 ASP A C 1
ATOM 886 O O . ASP A 1 119 ? 64.177 -0.512 -69.400 1.00 63.44 119 ASP A O 1
ATOM 890 N N . ALA A 1 120 ? 62.733 -1.719 -70.608 1.00 60.53 120 ALA A N 1
ATOM 891 C CA . ALA A 1 120 ? 61.822 -0.607 -70.888 1.00 60.53 120 ALA A CA 1
ATOM 892 C C . ALA A 1 120 ? 61.069 -0.139 -69.630 1.00 60.53 120 ALA A C 1
ATOM 894 O O . ALA A 1 120 ? 60.943 1.064 -69.416 1.00 60.53 120 ALA A O 1
ATOM 895 N N . ALA A 1 121 ? 60.630 -1.051 -68.757 1.00 52.66 121 ALA A N 1
ATOM 896 C CA . ALA A 1 121 ? 59.974 -0.710 -67.493 1.00 52.66 121 ALA A CA 1
ATOM 897 C C . ALA A 1 121 ? 60.929 -0.020 -66.500 1.00 52.66 121 ALA A C 1
ATOM 899 O O . ALA A 1 121 ? 60.540 0.949 -65.846 1.00 52.66 121 ALA A O 1
ATOM 900 N N . VAL A 1 122 ? 62.194 -0.451 -66.439 1.00 55.06 122 VAL A N 1
ATOM 901 C CA . VAL A 1 122 ? 63.250 0.192 -65.636 1.00 55.06 122 VAL A CA 1
ATOM 902 C C . VAL A 1 122 ? 63.630 1.559 -66.218 1.00 55.06 122 VAL A C 1
ATOM 904 O O . VAL A 1 122 ? 63.816 2.516 -65.468 1.00 55.06 122 VAL A O 1
ATOM 907 N N . LYS A 1 123 ? 63.660 1.712 -67.548 1.00 54.81 123 LYS A N 1
ATOM 908 C CA . LYS A 1 123 ? 63.865 3.014 -68.216 1.00 54.81 123 LYS A CA 1
ATOM 909 C C . LYS A 1 123 ? 62.651 3.946 -68.143 1.00 54.81 123 LYS A C 1
ATOM 911 O O . LYS A 1 123 ? 62.816 5.156 -68.280 1.00 54.81 123 LYS A O 1
ATOM 916 N N . CYS A 1 124 ? 61.458 3.420 -67.869 1.00 48.31 124 CYS A N 1
ATOM 917 C CA . CYS A 1 124 ? 60.252 4.190 -67.563 1.00 48.31 124 CYS A CA 1
ATOM 918 C C . CYS A 1 124 ? 60.151 4.617 -66.088 1.00 48.31 124 CYS A C 1
ATOM 920 O O . CYS A 1 124 ? 59.105 5.135 -65.683 1.00 48.31 124 CYS A O 1
ATOM 922 N N . LEU A 1 125 ? 61.218 4.462 -65.289 1.00 47.88 125 LEU A N 1
ATOM 923 C CA . LEU A 1 125 ? 61.298 5.114 -63.985 1.00 47.88 125 LEU A CA 1
ATOM 924 C C . LEU A 1 125 ? 61.032 6.624 -64.160 1.00 47.88 125 LEU A C 1
ATOM 926 O O . LEU A 1 125 ? 61.698 7.279 -64.968 1.00 47.88 125 LEU A O 1
ATOM 930 N N . PRO A 1 126 ? 60.043 7.185 -63.442 1.00 44.62 126 PRO A N 1
ATOM 931 C CA . PRO A 1 126 ? 59.544 8.530 -63.674 1.00 44.62 126 PRO A CA 1
ATOM 932 C C . PRO A 1 126 ? 60.642 9.586 -63.751 1.00 44.62 126 PRO A C 1
ATOM 934 O O . PRO A 1 126 ? 61.362 9.827 -62.780 1.00 44.62 126 PRO A O 1
ATOM 937 N N . THR A 1 127 ? 60.673 10.352 -64.841 1.00 56.50 127 THR A N 1
ATOM 938 C CA . THR A 1 127 ? 61.202 11.718 -64.749 1.00 56.50 127 THR A CA 1
ATOM 939 C C . THR A 1 127 ? 60.398 12.472 -63.683 1.00 56.50 127 THR A C 1
ATOM 941 O O . THR A 1 127 ? 59.205 12.212 -63.501 1.00 56.50 127 THR A O 1
ATOM 944 N N . ARG A 1 128 ? 61.035 13.415 -62.969 1.00 47.28 128 ARG A N 1
ATOM 945 C CA . ARG A 1 128 ? 60.496 14.181 -61.814 1.00 47.28 128 ARG A CA 1
ATOM 946 C C . ARG A 1 128 ? 59.022 14.639 -61.913 1.00 47.28 128 ARG A C 1
ATOM 948 O O . ARG A 1 128 ? 58.404 14.888 -60.885 1.00 47.28 128 ARG A O 1
ATOM 955 N N . ARG A 1 129 ? 58.431 14.735 -63.111 1.00 49.34 129 ARG A N 1
ATOM 956 C CA . ARG A 1 129 ? 57.012 15.070 -63.338 1.00 49.34 129 ARG A CA 1
ATOM 957 C C . ARG A 1 129 ? 56.013 13.917 -63.134 1.00 49.34 129 ARG A C 1
ATOM 959 O O . ARG A 1 129 ? 54.873 14.201 -62.781 1.00 49.34 129 ARG A O 1
ATOM 966 N N . GLN A 1 130 ? 56.387 12.647 -63.309 1.00 52.19 130 GLN A N 1
ATOM 967 C CA . GLN A 1 130 ? 55.498 11.505 -63.012 1.00 52.19 130 GLN A CA 1
ATOM 968 C C . GLN A 1 130 ? 55.512 11.137 -61.520 1.00 52.19 130 GLN A C 1
ATOM 970 O O . GLN A 1 130 ? 54.464 10.783 -60.989 1.00 52.19 130 GLN A O 1
ATOM 975 N N . ALA A 1 131 ? 56.635 11.350 -60.820 1.00 48.31 131 ALA A N 1
ATOM 976 C CA . ALA A 1 131 ? 56.694 11.267 -59.356 1.00 48.31 131 ALA A CA 1
ATOM 977 C C . ALA A 1 131 ? 55.764 12.298 -58.681 1.00 48.31 131 ALA A C 1
ATOM 979 O O . ALA A 1 131 ? 55.119 12.002 -57.682 1.00 48.31 131 ALA A O 1
ATOM 980 N N . ALA A 1 132 ? 55.601 13.485 -59.276 1.00 48.84 132 ALA A N 1
ATOM 981 C CA . ALA A 1 132 ? 54.638 14.476 -58.795 1.00 48.84 132 ALA A CA 1
ATOM 982 C C . ALA A 1 132 ? 53.168 14.033 -58.973 1.00 48.84 132 ALA A C 1
ATOM 984 O O . ALA A 1 132 ? 52.323 14.423 -58.174 1.00 48.84 132 ALA A O 1
ATOM 985 N N . ARG A 1 133 ? 52.853 13.194 -59.975 1.00 49.47 133 ARG A N 1
ATOM 986 C CA . ARG A 1 133 ? 51.497 12.649 -60.191 1.00 49.47 133 ARG A CA 1
ATOM 987 C C . ARG A 1 133 ? 51.190 11.427 -59.315 1.00 49.47 133 ARG A C 1
ATOM 989 O O . ARG A 1 133 ? 50.038 11.233 -58.942 1.00 49.47 133 ARG A O 1
ATOM 996 N N . SER A 1 134 ? 52.190 10.622 -58.947 1.00 50.91 134 SER A N 1
ATOM 997 C CA . SER A 1 134 ? 52.006 9.535 -57.972 1.00 50.91 134 SER A CA 1
ATOM 998 C C . SER A 1 134 ? 51.906 10.055 -56.535 1.00 50.91 134 SER A C 1
ATOM 1000 O O . SER A 1 134 ? 51.138 9.501 -55.753 1.00 50.91 134 SER A O 1
ATOM 1002 N N . VAL A 1 135 ? 52.591 11.155 -56.201 1.00 49.91 135 VAL A N 1
ATOM 1003 C CA . VAL A 1 135 ? 52.462 11.830 -54.896 1.00 49.91 135 VAL A CA 1
ATOM 1004 C C . VAL A 1 135 ? 51.098 12.511 -54.743 1.00 49.91 135 VAL A C 1
ATOM 1006 O O . VAL A 1 135 ? 50.507 12.418 -53.675 1.00 49.91 135 VAL A O 1
ATOM 1009 N N . THR A 1 136 ? 50.522 13.110 -55.793 1.00 48.28 136 THR A N 1
ATOM 1010 C CA . THR A 1 136 ? 49.156 13.665 -55.709 1.00 48.28 136 THR A CA 1
ATOM 1011 C C . THR A 1 136 ? 48.066 12.594 -55.697 1.00 48.28 136 THR A C 1
ATOM 1013 O O . THR A 1 136 ? 47.052 12.786 -55.035 1.00 48.28 136 THR A O 1
ATOM 1016 N N . ALA A 1 137 ? 48.265 11.442 -56.346 1.00 48.91 137 ALA A N 1
ATOM 1017 C CA . ALA A 1 137 ? 47.353 10.300 -56.223 1.00 48.91 137 ALA A CA 1
ATOM 1018 C C . ALA A 1 137 ? 47.439 9.617 -54.841 1.00 48.91 137 ALA A C 1
ATOM 1020 O O . ALA A 1 137 ? 46.425 9.140 -54.333 1.00 48.91 137 ALA A O 1
ATOM 1021 N N . ALA A 1 138 ? 48.619 9.597 -54.210 1.00 52.59 138 ALA A N 1
ATOM 1022 C CA . ALA A 1 138 ? 48.787 9.165 -52.821 1.00 52.59 138 ALA A CA 1
ATOM 1023 C C . ALA A 1 138 ? 48.169 10.172 -51.836 1.00 52.59 138 ALA A C 1
ATOM 1025 O O . ALA A 1 138 ? 47.422 9.760 -50.958 1.00 52.59 138 ALA A O 1
ATOM 1026 N N . ALA A 1 139 ? 48.356 11.478 -52.053 1.00 51.91 139 ALA A N 1
ATOM 1027 C CA . ALA A 1 139 ? 47.721 12.532 -51.259 1.00 51.91 139 ALA A CA 1
ATOM 1028 C C . ALA A 1 139 ? 46.187 12.566 -51.427 1.00 51.91 139 ALA A C 1
ATOM 1030 O O . ALA A 1 139 ? 45.470 12.817 -50.466 1.00 51.91 139 ALA A O 1
ATOM 1031 N N . ALA A 1 140 ? 45.655 12.252 -52.616 1.00 50.50 140 ALA A N 1
ATOM 1032 C CA . ALA A 1 140 ? 44.212 12.102 -52.840 1.00 50.50 140 ALA A CA 1
ATOM 1033 C C . ALA A 1 140 ? 43.643 10.835 -52.169 1.00 50.50 140 ALA A C 1
ATOM 1035 O O . ALA A 1 140 ? 42.503 10.839 -51.710 1.00 50.50 140 ALA A O 1
ATOM 1036 N N . ARG A 1 141 ? 44.441 9.761 -52.051 1.00 55.53 141 ARG A N 1
ATOM 1037 C CA . ARG A 1 141 ? 44.094 8.586 -51.232 1.00 55.53 141 ARG A CA 1
ATOM 1038 C C . ARG A 1 141 ? 44.182 8.889 -49.739 1.00 55.53 141 ARG A C 1
ATOM 1040 O O . ARG A 1 141 ? 43.315 8.437 -49.007 1.00 55.53 141 ARG A O 1
ATOM 1047 N N . GLU A 1 142 ? 45.142 9.693 -49.291 1.00 58.22 142 GLU A N 1
ATOM 1048 C CA . GLU A 1 142 ? 45.199 10.174 -47.904 1.00 58.22 142 GLU A CA 1
ATOM 1049 C C . GLU A 1 142 ? 44.014 11.087 -47.563 1.00 58.22 142 GLU A C 1
ATOM 1051 O O . GLU A 1 142 ? 43.416 10.917 -46.506 1.00 58.22 142 GLU A O 1
ATOM 1056 N N . GLN A 1 143 ? 43.597 11.978 -48.472 1.00 63.81 143 GLN A N 1
ATOM 1057 C CA . GLN A 1 143 ? 42.376 12.783 -48.314 1.00 63.81 143 GLN A CA 1
ATOM 1058 C C . GLN A 1 143 ? 41.104 11.919 -48.292 1.00 63.81 143 GLN A C 1
ATOM 1060 O O . GLN A 1 143 ? 40.183 12.182 -47.520 1.00 63.81 143 GLN A O 1
ATOM 1065 N N . GLY A 1 144 ? 41.057 10.847 -49.089 1.00 71.56 144 GLY A N 1
ATOM 1066 C CA . GLY A 1 144 ? 39.983 9.855 -49.017 1.00 71.56 144 GLY A CA 1
ATOM 1067 C C . GLY A 1 144 ? 39.967 9.115 -47.677 1.00 71.56 144 GLY A C 1
ATOM 1068 O O . GLY A 1 144 ? 38.917 8.988 -47.052 1.00 71.56 144 GLY A O 1
ATOM 1069 N N . LEU A 1 145 ? 41.130 8.687 -47.183 1.00 78.62 145 LEU A N 1
ATOM 1070 C CA . LEU A 1 145 ? 41.249 7.969 -45.915 1.00 78.62 145 LEU A CA 1
ATOM 1071 C C . LEU A 1 145 ? 40.886 8.846 -44.712 1.00 78.62 145 LEU A C 1
ATOM 1073 O O . LEU A 1 145 ? 40.195 8.361 -43.821 1.00 78.62 145 LEU A O 1
ATOM 1077 N N . THR A 1 146 ? 41.270 10.125 -44.679 1.00 81.25 146 THR A N 1
ATOM 1078 C CA . THR A 1 146 ? 40.859 11.032 -43.591 1.00 81.25 146 THR A CA 1
ATOM 1079 C C . THR A 1 146 ? 39.352 11.275 -43.589 1.00 81.25 146 THR A C 1
ATOM 1081 O O . THR A 1 146 ? 38.754 11.271 -42.515 1.00 81.25 146 THR A O 1
ATOM 1084 N N . SER A 1 147 ? 38.717 11.397 -44.761 1.00 82.12 147 SER A N 1
ATOM 1085 C CA . SER A 1 147 ? 37.254 11.526 -44.860 1.00 82.12 147 SER A CA 1
ATOM 1086 C C . SER A 1 147 ? 36.511 10.269 -44.386 1.00 82.12 147 SER A C 1
ATOM 1088 O O . SER A 1 147 ? 35.511 10.379 -43.680 1.00 82.12 147 SER A O 1
ATOM 1090 N N . LEU A 1 148 ? 37.037 9.074 -44.681 1.00 81.44 148 LEU A N 1
ATOM 1091 C CA . LEU A 1 148 ? 36.480 7.806 -44.200 1.00 81.44 148 LEU A CA 1
ATOM 1092 C C . LEU A 1 148 ? 36.680 7.623 -42.690 1.00 81.44 148 LEU A C 1
ATOM 1094 O O . LEU A 1 148 ? 35.772 7.159 -42.007 1.00 81.44 148 LEU A O 1
ATOM 1098 N N . TRP A 1 149 ? 37.836 8.026 -42.155 1.00 85.88 149 TRP A N 1
ATOM 1099 C CA . TRP A 1 149 ? 38.089 8.029 -40.712 1.00 85.88 149 TRP A CA 1
ATOM 1100 C C . TRP A 1 149 ? 37.186 9.007 -39.963 1.00 85.88 149 TRP A C 1
ATOM 1102 O O . TRP A 1 149 ? 36.700 8.673 -38.883 1.00 85.88 149 TRP A O 1
ATOM 1112 N N . GLN A 1 150 ? 36.952 10.198 -40.520 1.00 88.38 150 GLN A N 1
ATOM 1113 C CA . GLN A 1 150 ? 36.033 11.170 -39.936 1.00 88.38 150 GLN A CA 1
ATOM 1114 C C . GLN A 1 150 ? 34.603 10.624 -39.936 1.00 88.38 150 GLN A C 1
ATOM 1116 O O . GLN A 1 150 ? 33.978 10.594 -38.885 1.00 88.38 150 GLN A O 1
ATOM 1121 N N . LEU A 1 151 ? 34.141 10.073 -41.062 1.00 88.69 151 LEU A N 1
ATOM 1122 C CA . LEU A 1 151 ? 32.824 9.446 -41.155 1.00 88.69 151 LEU A CA 1
ATOM 1123 C C . LEU A 1 151 ? 32.656 8.286 -40.160 1.00 88.69 151 LEU A C 1
ATOM 1125 O O . LEU A 1 151 ? 31.627 8.189 -39.501 1.00 88.69 151 LEU A O 1
ATOM 1129 N N . ALA A 1 152 ? 33.660 7.414 -40.020 1.00 88.31 152 ALA A N 1
ATOM 1130 C CA . ALA A 1 152 ? 33.621 6.322 -39.048 1.00 88.31 152 ALA A CA 1
ATOM 1131 C C . ALA A 1 152 ? 33.522 6.843 -37.603 1.00 88.31 152 ALA A C 1
ATOM 1133 O O . ALA A 1 152 ? 32.734 6.323 -36.814 1.00 88.31 152 ALA A O 1
ATOM 1134 N N . ARG A 1 153 ? 34.271 7.903 -37.272 1.00 92.44 153 ARG A N 1
ATOM 1135 C CA . ARG A 1 153 ? 34.214 8.558 -35.959 1.00 92.44 153 ARG A CA 1
ATOM 1136 C C . ARG A 1 153 ? 32.851 9.197 -35.699 1.00 92.44 153 ARG A C 1
ATOM 1138 O O . ARG A 1 153 ? 32.331 9.046 -34.599 1.00 92.44 153 ARG A O 1
ATOM 1145 N N . ASP A 1 154 ? 32.276 9.864 -36.693 1.00 91.56 154 ASP A N 1
ATOM 1146 C CA . ASP A 1 154 ? 30.967 10.508 -36.582 1.00 91.56 154 ASP A CA 1
ATOM 1147 C C . ASP A 1 154 ? 29.856 9.454 -36.392 1.00 91.56 154 ASP A C 1
ATOM 1149 O O . ASP A 1 154 ? 28.974 9.627 -35.553 1.00 91.56 154 ASP A O 1
ATOM 1153 N N . ILE A 1 155 ? 29.942 8.306 -37.082 1.00 91.12 155 ILE A N 1
ATOM 1154 C CA . ILE A 1 155 ? 29.031 7.161 -36.885 1.00 91.12 155 ILE A CA 1
ATOM 1155 C C . ILE A 1 155 ? 29.158 6.587 -35.468 1.00 91.12 155 ILE A C 1
ATOM 1157 O O . ILE A 1 155 ? 28.150 6.270 -34.835 1.00 91.12 155 ILE A O 1
ATOM 1161 N N . ASP A 1 156 ? 30.379 6.433 -34.956 1.00 91.19 156 ASP A N 1
ATOM 1162 C CA . ASP A 1 156 ? 30.592 5.934 -33.598 1.00 91.19 156 ASP A CA 1
ATOM 1163 C C . ASP A 1 156 ? 30.135 6.935 -32.530 1.00 91.19 156 ASP A C 1
ATOM 1165 O O . ASP A 1 156 ? 29.635 6.507 -31.490 1.00 91.19 156 ASP A O 1
ATOM 1169 N N . HIS A 1 157 ? 30.264 8.242 -32.784 1.00 91.38 157 HIS A N 1
ATOM 1170 C CA . HIS A 1 157 ? 29.739 9.294 -31.914 1.00 91.38 157 HIS A CA 1
ATOM 1171 C C . HIS A 1 157 ? 28.213 9.243 -31.849 1.00 91.38 157 HIS A C 1
ATOM 1173 O O . HIS A 1 157 ? 27.664 9.092 -30.761 1.00 91.38 157 HIS A O 1
ATOM 1179 N N . ALA A 1 158 ? 27.545 9.231 -33.006 1.00 91.19 158 ALA A N 1
ATOM 1180 C CA . ALA A 1 158 ? 26.089 9.129 -33.082 1.00 91.19 158 ALA A CA 1
ATOM 1181 C C . ALA A 1 158 ? 25.569 7.870 -32.363 1.00 91.19 158 ALA A C 1
ATOM 1183 O O . ALA A 1 158 ? 24.637 7.931 -31.570 1.00 91.19 158 ALA A O 1
ATOM 1184 N N . ARG A 1 159 ? 26.243 6.722 -32.532 1.00 91.69 159 ARG A N 1
ATOM 1185 C CA . ARG A 1 159 ? 25.895 5.479 -31.816 1.00 91.69 159 ARG A CA 1
ATOM 1186 C C . ARG A 1 159 ? 26.089 5.560 -30.303 1.00 91.69 159 ARG A C 1
ATOM 1188 O O . ARG A 1 159 ? 25.445 4.801 -29.583 1.00 91.69 159 ARG A O 1
ATOM 1195 N N . ARG A 1 160 ? 27.027 6.372 -29.806 1.00 92.31 160 ARG A N 1
ATOM 1196 C CA . ARG A 1 160 ? 27.204 6.589 -28.360 1.00 92.31 160 ARG A CA 1
ATOM 1197 C C . ARG A 1 160 ? 26.085 7.464 -27.822 1.00 92.31 160 ARG A C 1
ATOM 1199 O O . ARG A 1 160 ? 25.460 7.058 -26.850 1.00 92.31 160 ARG A O 1
ATOM 1206 N N . GLU A 1 161 ? 25.780 8.563 -28.505 1.00 93.44 161 GLU A N 1
ATOM 1207 C CA . GLU A 1 161 ? 24.670 9.454 -28.154 1.00 93.44 161 GLU A CA 1
ATOM 1208 C C . GLU A 1 161 ? 23.335 8.697 -28.120 1.00 93.44 161 GLU A C 1
ATOM 1210 O O . GLU A 1 161 ? 22.598 8.800 -27.142 1.00 93.44 161 GLU A O 1
ATOM 1215 N N . ASP A 1 162 ? 23.066 7.841 -29.110 1.00 91.44 162 ASP A N 1
ATOM 1216 C CA . ASP A 1 162 ? 21.856 7.009 -29.144 1.00 91.44 162 ASP A CA 1
ATOM 1217 C C . ASP A 1 162 ? 21.783 6.029 -27.958 1.00 91.44 162 ASP A C 1
ATOM 1219 O O . ASP A 1 162 ? 20.719 5.834 -27.365 1.00 91.44 162 ASP A O 1
ATOM 1223 N N . ARG A 1 163 ? 22.909 5.409 -27.573 1.00 89.75 163 ARG A N 1
ATOM 1224 C CA . ARG A 1 163 ? 22.968 4.494 -26.415 1.00 89.75 163 ARG A CA 1
ATOM 1225 C C . ARG A 1 163 ? 22.793 5.232 -25.095 1.00 89.75 163 ARG A C 1
ATOM 1227 O O . ARG A 1 163 ? 22.115 4.722 -24.203 1.00 89.75 163 ARG A O 1
ATOM 1234 N N . GLU A 1 164 ? 23.395 6.406 -24.958 1.00 92.69 164 GLU A N 1
ATOM 1235 C CA . GLU A 1 164 ? 23.250 7.259 -23.778 1.00 92.69 164 GLU A CA 1
ATOM 1236 C C . GLU A 1 164 ? 21.805 7.745 -23.635 1.00 92.69 164 GLU A C 1
ATOM 1238 O O . GLU A 1 164 ? 21.219 7.616 -22.559 1.00 92.69 164 GLU A O 1
ATOM 1243 N N . ALA A 1 165 ? 21.182 8.192 -24.729 1.00 92.62 165 ALA A N 1
ATOM 1244 C CA . ALA A 1 165 ? 19.776 8.587 -24.757 1.00 92.62 165 ALA A CA 1
ATOM 1245 C C . ALA A 1 165 ? 18.837 7.414 -24.420 1.00 92.62 165 ALA A C 1
ATOM 1247 O O . ALA A 1 165 ? 17.904 7.571 -23.625 1.00 92.62 165 ALA A O 1
ATOM 1248 N N . ALA A 1 166 ? 19.101 6.219 -24.960 1.00 90.75 166 ALA A N 1
ATOM 1249 C CA . ALA A 1 166 ? 18.345 5.012 -24.630 1.00 90.75 166 ALA A CA 1
ATOM 1250 C C . ALA A 1 166 ? 18.483 4.639 -23.143 1.00 90.75 166 ALA A C 1
ATOM 1252 O O . ALA A 1 166 ? 17.485 4.365 -22.479 1.00 90.75 166 ALA A O 1
ATOM 1253 N N . THR A 1 167 ? 19.700 4.701 -22.595 1.00 91.81 167 THR A N 1
ATOM 1254 C CA . THR A 1 167 ? 19.977 4.403 -21.179 1.00 91.81 167 THR A CA 1
ATOM 1255 C C . THR A 1 167 ? 19.312 5.424 -20.254 1.00 91.81 167 THR A C 1
ATOM 1257 O O . THR A 1 167 ? 18.699 5.053 -19.254 1.00 91.81 167 THR A O 1
ATOM 1260 N N . SER A 1 168 ? 19.363 6.711 -20.613 1.00 92.75 168 SER A N 1
ATOM 1261 C CA . SER A 1 168 ? 18.665 7.787 -19.901 1.00 92.75 168 SER A CA 1
ATOM 1262 C C . SER A 1 168 ? 17.150 7.559 -19.889 1.00 92.75 168 SER A C 1
ATOM 1264 O O . SER A 1 168 ? 16.515 7.680 -18.841 1.00 92.75 168 SER A O 1
ATOM 1266 N N . THR A 1 169 ? 16.583 7.134 -21.021 1.00 96.12 169 THR A N 1
ATOM 1267 C CA . THR A 1 169 ? 15.152 6.825 -21.138 1.00 96.12 169 THR A CA 1
ATOM 1268 C C . THR A 1 169 ? 14.748 5.637 -20.262 1.00 96.12 169 THR A C 1
ATOM 1270 O O . THR A 1 169 ? 13.732 5.705 -19.575 1.00 96.12 169 THR A O 1
ATOM 1273 N N . LEU A 1 170 ? 15.547 4.565 -20.233 1.00 94.56 170 LEU A N 1
ATOM 1274 C CA . LEU A 1 170 ? 15.303 3.402 -19.371 1.00 94.56 170 LEU A CA 1
ATOM 1275 C C . LEU A 1 170 ? 15.405 3.749 -17.878 1.00 94.56 170 LEU A C 1
ATOM 1277 O O . LEU A 1 170 ? 14.560 3.329 -17.089 1.00 94.56 170 LEU A O 1
ATOM 1281 N N . SER A 1 171 ? 16.383 4.570 -17.495 1.00 95.56 171 SER A N 1
ATOM 1282 C CA . SER A 1 171 ? 16.532 5.047 -16.116 1.00 95.56 171 SER A CA 1
ATOM 1283 C C . SER A 1 171 ? 15.335 5.895 -15.666 1.00 95.56 171 SER A C 1
ATOM 1285 O O . SER A 1 171 ? 14.786 5.678 -14.586 1.00 95.56 171 SER A O 1
ATOM 1287 N N . ALA A 1 172 ? 14.859 6.810 -16.520 1.00 97.06 172 ALA A N 1
ATOM 1288 C CA . ALA A 1 172 ? 13.679 7.627 -16.231 1.00 97.06 172 ALA A CA 1
ATOM 1289 C C . ALA A 1 172 ? 12.408 6.778 -16.054 1.00 97.06 172 ALA A C 1
ATOM 1291 O O . ALA A 1 172 ? 11.600 7.031 -15.161 1.00 97.06 172 ALA A O 1
ATOM 1292 N N . ARG A 1 173 ? 12.259 5.745 -16.885 1.00 97.75 173 ARG A N 1
ATOM 1293 C CA . ARG A 1 173 ? 11.181 4.751 -16.837 1.00 97.75 173 ARG A CA 1
ATOM 1294 C C . ARG A 1 173 ? 11.167 3.951 -15.534 1.00 97.75 173 ARG A C 1
ATOM 1296 O O . ARG A 1 173 ? 10.160 3.931 -14.827 1.00 97.75 173 ARG A O 1
ATOM 1303 N N . TRP A 1 174 ? 12.321 3.406 -15.151 1.00 97.88 174 TRP A N 1
ATOM 1304 C CA . TRP A 1 174 ? 12.508 2.740 -13.860 1.00 97.88 174 TRP A CA 1
ATOM 1305 C C . TRP A 1 174 ? 12.162 3.652 -12.678 1.00 97.88 174 TRP A C 1
ATOM 1307 O O . TRP A 1 174 ? 11.409 3.259 -11.786 1.00 97.88 174 TRP A O 1
ATOM 1317 N N . ALA A 1 175 ? 12.657 4.893 -12.690 1.00 97.88 175 ALA A N 1
ATOM 1318 C CA . ALA A 1 175 ? 12.367 5.866 -11.643 1.00 97.88 175 ALA A CA 1
ATOM 1319 C C . ALA A 1 175 ? 10.863 6.174 -11.544 1.00 97.88 175 ALA A C 1
ATOM 1321 O O . ALA A 1 175 ? 10.315 6.224 -10.443 1.00 97.88 175 ALA A O 1
ATOM 1322 N N . ALA A 1 176 ? 10.173 6.326 -12.678 1.00 98.25 176 ALA A N 1
ATOM 1323 C CA . ALA A 1 176 ? 8.733 6.565 -12.709 1.00 98.25 176 ALA A CA 1
ATOM 1324 C C . ALA A 1 176 ? 7.923 5.379 -12.149 1.00 98.25 176 ALA A C 1
ATOM 1326 O O . ALA A 1 176 ? 6.964 5.591 -11.401 1.00 98.25 176 ALA A O 1
ATOM 1327 N N . ALA A 1 177 ? 8.313 4.139 -12.466 1.00 98.31 177 ALA A N 1
ATOM 1328 C CA . ALA A 1 177 ? 7.719 2.936 -11.878 1.00 98.31 177 ALA A CA 1
ATOM 1329 C C . ALA A 1 177 ? 7.930 2.888 -10.355 1.00 98.31 177 ALA A C 1
ATOM 1331 O O . ALA A 1 177 ? 6.984 2.643 -9.605 1.00 98.31 177 ALA A O 1
ATOM 1332 N N . GLY A 1 178 ? 9.147 3.205 -9.899 1.00 98.19 178 GLY A N 1
ATOM 1333 C CA . GLY A 1 178 ? 9.491 3.295 -8.479 1.00 98.19 178 GLY A CA 1
ATOM 1334 C C . GLY A 1 178 ? 8.629 4.310 -7.728 1.00 98.19 178 GLY A C 1
ATOM 1335 O O . GLY A 1 178 ? 7.996 3.954 -6.741 1.00 98.19 178 GLY A O 1
ATOM 1336 N N . VAL A 1 179 ? 8.508 5.543 -8.233 1.00 98.44 179 VAL A N 1
ATOM 1337 C CA . VAL A 1 179 ? 7.659 6.588 -7.620 1.00 98.44 179 VAL A CA 1
ATOM 1338 C C . VAL A 1 179 ? 6.210 6.124 -7.465 1.00 98.44 179 VAL A C 1
ATOM 1340 O O . VAL A 1 179 ? 5.576 6.381 -6.443 1.00 98.44 179 VAL A O 1
ATOM 1343 N N . ARG A 1 180 ? 5.675 5.417 -8.463 1.00 98.50 180 ARG A N 1
ATOM 1344 C CA . ARG A 1 180 ? 4.308 4.892 -8.417 1.00 98.50 180 ARG A CA 1
ATOM 1345 C C . ARG A 1 180 ? 4.139 3.811 -7.352 1.00 98.50 180 ARG A C 1
ATOM 1347 O O . ARG A 1 180 ? 3.147 3.837 -6.628 1.00 98.50 180 ARG A O 1
ATOM 1354 N N . TYR A 1 181 ? 5.085 2.877 -7.271 1.00 98.56 181 TYR A N 1
ATOM 1355 C CA . TYR A 1 181 ? 5.106 1.847 -6.235 1.00 98.56 181 TYR A CA 1
ATOM 1356 C C . TYR A 1 181 ? 5.150 2.478 -4.837 1.00 98.56 181 TYR A C 1
ATOM 1358 O O . TYR A 1 181 ? 4.276 2.203 -4.016 1.00 98.56 181 TYR A O 1
ATOM 1366 N N . GLU A 1 182 ? 6.093 3.394 -4.603 1.00 98.19 182 GLU A N 1
ATOM 1367 C CA . GLU A 1 182 ? 6.254 4.071 -3.311 1.00 98.19 182 GLU A CA 1
ATOM 1368 C C . GLU A 1 182 ? 5.018 4.895 -2.926 1.00 98.19 182 GLU A C 1
ATOM 1370 O O . GLU A 1 182 ? 4.628 4.911 -1.762 1.00 98.19 182 GLU A O 1
ATOM 1375 N N . SER A 1 183 ? 4.337 5.523 -3.891 1.00 98.31 183 SER A N 1
ATOM 1376 C CA . SER A 1 183 ? 3.077 6.235 -3.634 1.00 98.31 183 SER A CA 1
ATOM 1377 C C . SER A 1 183 ? 1.994 5.304 -3.083 1.00 98.31 183 SER A C 1
ATOM 1379 O O . SER A 1 183 ? 1.337 5.645 -2.101 1.00 98.31 183 SER A O 1
ATOM 1381 N N . VAL A 1 184 ? 1.815 4.119 -3.683 1.00 98.44 184 VAL A N 1
ATOM 1382 C CA . VAL A 1 184 ? 0.840 3.127 -3.196 1.00 98.44 184 VAL A CA 1
ATOM 1383 C C . VAL A 1 184 ? 1.241 2.621 -1.813 1.00 98.44 184 VAL A C 1
ATOM 1385 O O . VAL A 1 184 ? 0.390 2.530 -0.931 1.00 98.44 184 VAL A O 1
ATOM 1388 N N . MET A 1 185 ? 2.529 2.341 -1.597 1.00 98.31 185 MET A N 1
ATOM 1389 C CA . MET A 1 185 ? 3.039 1.881 -0.303 1.00 98.31 185 MET A CA 1
ATOM 1390 C C . MET A 1 185 ? 2.851 2.917 0.805 1.00 98.31 185 MET A C 1
ATOM 1392 O O . MET A 1 185 ? 2.433 2.556 1.903 1.00 98.31 185 MET A O 1
ATOM 1396 N N . ALA A 1 186 ? 3.096 4.195 0.523 1.00 97.75 186 ALA A N 1
ATOM 1397 C CA . ALA A 1 186 ? 2.900 5.276 1.482 1.00 97.75 186 ALA A CA 1
ATOM 1398 C C . ALA A 1 186 ? 1.418 5.447 1.858 1.00 97.75 186 ALA A C 1
ATOM 1400 O O . ALA A 1 186 ? 1.080 5.572 3.039 1.00 97.75 186 ALA A O 1
ATOM 1401 N N . GLU A 1 187 ? 0.512 5.416 0.877 1.00 98.12 187 GLU A N 1
ATOM 1402 C CA . GLU A 1 187 ? -0.929 5.508 1.135 1.00 98.12 187 GLU A CA 1
ATOM 1403 C C . GLU A 1 187 ? -1.462 4.290 1.898 1.00 98.12 187 GLU A C 1
ATOM 1405 O O . GLU A 1 187 ? -2.206 4.445 2.871 1.00 98.12 187 GLU A O 1
ATOM 1410 N N . TRP A 1 188 ? -1.065 3.084 1.487 1.00 97.81 188 TRP A N 1
ATOM 1411 C CA . TRP A 1 188 ? -1.420 1.851 2.182 1.00 97.81 188 TRP A CA 1
ATOM 1412 C C . TRP A 1 188 ? -0.882 1.845 3.610 1.00 97.81 188 TRP A C 1
ATOM 1414 O O . TRP A 1 188 ? -1.640 1.585 4.541 1.00 97.81 188 TRP A O 1
ATOM 1424 N N . GLY A 1 189 ? 0.388 2.209 3.799 1.00 96.81 189 GLY A N 1
ATOM 1425 C CA . GLY A 1 189 ? 1.018 2.330 5.110 1.00 96.81 189 GLY A CA 1
ATOM 1426 C C . GLY A 1 189 ? 0.288 3.321 6.015 1.00 96.81 189 GLY A C 1
ATOM 1427 O O . GLY A 1 189 ? 0.065 3.020 7.186 1.00 96.81 189 GLY A O 1
ATOM 1428 N N . THR A 1 190 ? -0.177 4.449 5.472 1.00 96.56 190 THR A N 1
ATOM 1429 C CA . THR A 1 190 ? -0.991 5.426 6.215 1.00 96.56 190 THR A CA 1
ATOM 1430 C C . THR A 1 190 ? -2.300 4.804 6.709 1.00 96.56 190 THR A C 1
ATOM 1432 O O . THR A 1 190 ? -2.618 4.909 7.892 1.00 96.56 190 THR A O 1
ATOM 1435 N N . ILE A 1 191 ? -3.040 4.111 5.834 1.00 96.38 191 ILE A N 1
ATOM 1436 C CA . ILE A 1 191 ? -4.309 3.457 6.201 1.00 96.38 191 ILE A CA 1
ATOM 1437 C C . ILE A 1 191 ? -4.083 2.306 7.186 1.00 96.38 191 ILE A C 1
ATOM 1439 O O . ILE A 1 191 ? -4.857 2.147 8.124 1.00 96.38 191 ILE A O 1
ATOM 1443 N N . ALA A 1 192 ? -3.037 1.506 6.987 1.00 94.94 192 ALA A N 1
ATOM 1444 C CA . ALA A 1 192 ? -2.743 0.348 7.824 1.00 94.94 192 ALA A CA 1
ATOM 1445 C C . ALA A 1 192 ? -2.209 0.728 9.215 1.00 94.94 192 ALA A C 1
ATOM 1447 O O . ALA A 1 192 ? -2.313 -0.074 10.141 1.00 94.94 192 ALA A O 1
ATOM 1448 N N . SER A 1 193 ? -1.643 1.928 9.362 1.00 94.88 193 SER A N 1
ATOM 1449 C CA . SER A 1 193 ? -1.032 2.392 10.612 1.00 94.88 193 SER A CA 1
ATOM 1450 C C . SER A 1 193 ? -1.967 3.265 11.447 1.00 94.88 193 SER A C 1
ATOM 1452 O O . SER A 1 193 ? -1.894 3.232 12.669 1.00 94.88 193 SER A O 1
ATOM 1454 N N . ASP A 1 194 ? -2.875 4.033 10.843 1.00 96.06 194 ASP A N 1
ATOM 1455 C CA . ASP A 1 194 ? -3.863 4.805 11.603 1.00 96.06 194 ASP A CA 1
ATOM 1456 C C . ASP A 1 194 ? -5.110 3.949 11.915 1.00 96.06 194 ASP A C 1
ATOM 1458 O O . ASP A 1 194 ? -5.840 3.579 10.995 1.00 96.06 194 ASP A O 1
ATOM 1462 N N . PRO A 1 195 ? -5.422 3.656 13.195 1.00 95.44 195 PRO A N 1
ATOM 1463 C CA . PRO A 1 195 ? -6.601 2.875 13.571 1.00 95.44 195 PRO A CA 1
ATOM 1464 C C . PRO A 1 195 ? -7.923 3.477 13.091 1.00 95.44 195 PRO A C 1
ATOM 1466 O O . PRO A 1 195 ? -8.871 2.732 12.833 1.00 95.44 195 PRO A O 1
ATOM 1469 N N . LEU A 1 196 ? -8.014 4.809 13.002 1.00 96.06 196 LEU A N 1
ATOM 1470 C CA . LEU A 1 196 ? -9.214 5.477 12.510 1.00 96.06 196 LEU A CA 1
ATOM 1471 C C . LEU A 1 196 ? -9.340 5.284 10.997 1.00 96.06 196 LEU A C 1
ATOM 1473 O O . LEU A 1 196 ? -10.381 4.815 10.542 1.00 96.06 196 LEU A O 1
ATOM 1477 N N . ALA A 1 197 ? -8.272 5.542 10.237 1.00 96.38 197 ALA A N 1
ATOM 1478 C CA . ALA A 1 197 ? -8.246 5.284 8.798 1.00 96.38 197 ALA A CA 1
ATOM 1479 C C . ALA A 1 197 ? -8.488 3.802 8.460 1.00 96.38 197 ALA A C 1
ATOM 1481 O O . ALA A 1 197 ? -9.247 3.510 7.533 1.00 96.38 197 ALA A O 1
ATOM 1482 N N . ALA A 1 198 ? -7.906 2.872 9.223 1.00 96.19 198 ALA A N 1
ATOM 1483 C CA . ALA A 1 198 ? -8.116 1.431 9.090 1.00 96.19 198 ALA A CA 1
ATOM 1484 C C . ALA A 1 198 ? -9.592 1.050 9.285 1.00 96.19 198 ALA A C 1
ATOM 1486 O O . ALA A 1 198 ? -10.127 0.227 8.542 1.00 96.19 198 ALA A O 1
ATOM 1487 N N . LEU A 1 199 ? -10.270 1.669 10.257 1.00 95.69 199 LEU A N 1
ATOM 1488 C CA . LEU A 1 199 ? -11.695 1.459 10.501 1.00 95.69 199 LEU A CA 1
ATOM 1489 C C . LEU A 1 199 ? -12.561 2.065 9.384 1.00 95.69 199 LEU A C 1
ATOM 1491 O O . LEU A 1 199 ? -13.494 1.419 8.909 1.00 95.69 199 LEU A O 1
ATOM 1495 N N . GLU A 1 200 ? -12.243 3.279 8.933 1.00 96.25 200 GLU A N 1
ATOM 1496 C CA . GLU A 1 200 ? -12.926 3.948 7.816 1.00 96.25 200 GLU A CA 1
ATOM 1497 C C . GLU A 1 200 ? -12.742 3.198 6.487 1.00 96.25 200 GLU A C 1
ATOM 1499 O O . GLU A 1 200 ? -13.619 3.244 5.630 1.00 96.25 200 GLU A O 1
ATOM 1504 N N . HIS A 1 201 ? -11.655 2.439 6.339 1.00 97.44 201 HIS A N 1
ATOM 1505 C CA . HIS A 1 201 ? -11.371 1.601 5.174 1.00 97.44 201 HIS A CA 1
ATOM 1506 C C . HIS A 1 201 ? -11.457 0.104 5.499 1.00 97.44 201 HIS A C 1
ATOM 1508 O O . HIS A 1 201 ? -10.796 -0.701 4.848 1.00 97.44 201 HIS A O 1
ATOM 1514 N N . ALA A 1 202 ? -12.298 -0.304 6.456 1.00 96.19 202 ALA A N 1
ATOM 1515 C CA . ALA A 1 202 ? -12.363 -1.689 6.932 1.00 96.19 202 ALA A CA 1
ATOM 1516 C C . ALA A 1 202 ? -12.538 -2.734 5.811 1.00 96.19 202 ALA A C 1
ATOM 1518 O O . ALA A 1 202 ? -11.991 -3.829 5.898 1.00 96.19 202 ALA A O 1
ATOM 1519 N N . ALA A 1 203 ? -13.262 -2.408 4.731 1.00 96.19 203 ALA A N 1
ATOM 1520 C CA . ALA A 1 203 ? -13.443 -3.332 3.601 1.00 96.19 203 ALA A CA 1
ATOM 1521 C C . ALA A 1 203 ? -12.133 -3.649 2.850 1.00 96.19 203 ALA A C 1
ATOM 1523 O O . ALA A 1 203 ? -12.026 -4.691 2.206 1.00 96.19 203 ALA A O 1
ATOM 1524 N N . LEU A 1 204 ? -11.139 -2.762 2.934 1.00 96.81 204 LEU A N 1
ATOM 1525 C CA . LEU A 1 204 ? -9.802 -2.946 2.369 1.00 96.81 204 LEU A CA 1
ATOM 1526 C C . LEU A 1 204 ? -8.966 -3.957 3.168 1.00 96.81 204 LEU A C 1
ATOM 1528 O O . LEU A 1 204 ? -7.973 -4.461 2.659 1.00 96.81 204 LEU A O 1
ATOM 1532 N N . LEU A 1 205 ? -9.368 -4.266 4.404 1.00 95.06 205 LEU A N 1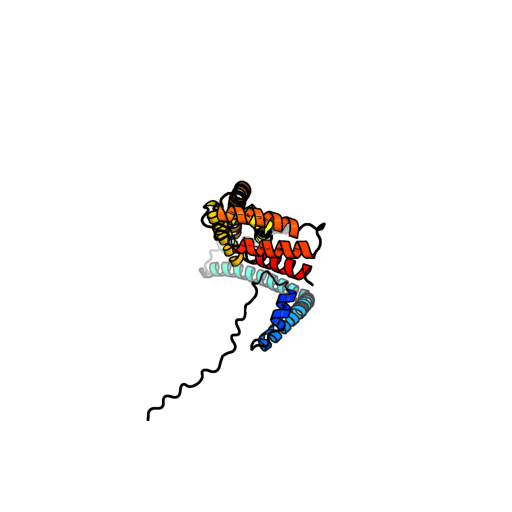
ATOM 1533 C CA . LEU A 1 205 ? -8.723 -5.263 5.266 1.00 95.06 205 LEU A CA 1
ATOM 1534 C C . LEU A 1 205 ? -9.370 -6.655 5.140 1.00 95.06 205 LEU A C 1
ATOM 1536 O O . LEU A 1 205 ? -8.851 -7.637 5.667 1.00 95.06 205 LEU A O 1
ATOM 1540 N N . ASP A 1 206 ? -10.494 -6.755 4.427 1.00 94.62 206 ASP A N 1
ATOM 1541 C CA . ASP A 1 206 ? -11.224 -8.000 4.200 1.00 94.62 206 ASP A CA 1
ATOM 1542 C C . ASP A 1 206 ? -10.807 -8.645 2.869 1.00 94.62 206 ASP A C 1
ATOM 1544 O O . ASP A 1 206 ? -11.296 -8.293 1.793 1.00 94.62 206 ASP A O 1
ATOM 1548 N N . VAL A 1 207 ? -9.914 -9.635 2.945 1.00 95.31 207 VAL A N 1
ATOM 1549 C CA . VAL A 1 207 ? -9.415 -10.384 1.777 1.00 95.31 207 VAL A CA 1
ATOM 1550 C C . VAL A 1 207 ? -10.465 -11.285 1.122 1.00 95.31 207 VAL A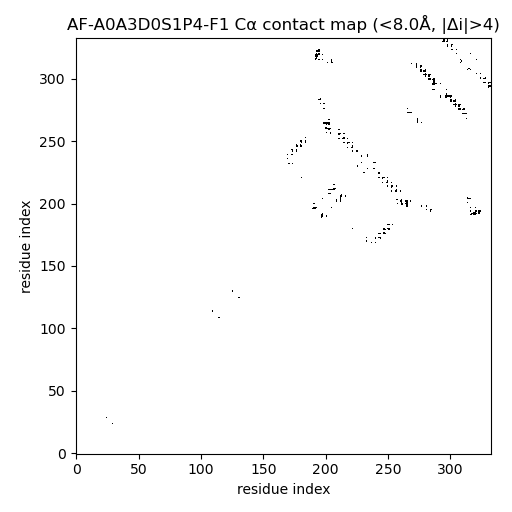 C 1
ATOM 1552 O O . VAL A 1 207 ? -10.206 -11.823 0.047 1.00 95.31 207 VAL A O 1
ATOM 1555 N N . THR A 1 208 ? -11.653 -11.446 1.719 1.00 94.62 208 THR A N 1
ATOM 1556 C CA . THR A 1 208 ? -12.776 -12.135 1.061 1.00 94.62 208 THR A CA 1
ATOM 1557 C C . THR A 1 208 ? -13.441 -11.259 -0.004 1.00 94.62 208 THR A C 1
ATOM 1559 O O . THR A 1 208 ? -14.199 -11.756 -0.841 1.00 94.62 208 THR A O 1
ATOM 1562 N N . ARG A 1 209 ? -13.150 -9.948 -0.013 1.00 94.88 209 ARG A N 1
ATOM 1563 C CA . ARG A 1 209 ? -13.642 -9.008 -1.023 1.00 94.88 209 ARG A CA 1
ATOM 1564 C C . ARG A 1 209 ? -12.808 -9.114 -2.297 1.00 94.88 209 ARG A C 1
ATOM 1566 O O . ARG A 1 209 ? -11.615 -8.826 -2.247 1.00 94.88 209 ARG A O 1
ATOM 1573 N N . PRO A 1 210 ? -13.431 -9.354 -3.467 1.00 97.44 210 PRO A N 1
ATOM 1574 C CA . PRO A 1 210 ? -12.694 -9.538 -4.717 1.00 97.44 210 PRO A CA 1
ATOM 1575 C C . PRO A 1 210 ? -11.732 -8.395 -5.066 1.00 97.44 210 PRO A C 1
ATOM 1577 O O . PRO A 1 210 ? -10.628 -8.643 -5.532 1.00 97.44 210 PRO A O 1
ATOM 1580 N N . ARG A 1 211 ? -12.121 -7.133 -4.826 1.00 97.75 211 ARG A N 1
ATOM 1581 C CA . ARG A 1 211 ? -11.251 -5.977 -5.117 1.00 97.75 211 ARG A CA 1
ATOM 1582 C C . ARG A 1 211 ? -10.030 -5.921 -4.202 1.00 97.75 211 ARG A C 1
ATOM 1584 O O . ARG A 1 211 ? -8.940 -5.623 -4.672 1.00 97.75 211 ARG A O 1
ATOM 1591 N N . THR A 1 212 ? -10.209 -6.247 -2.925 1.00 97.25 212 THR A N 1
ATOM 1592 C CA . THR A 1 212 ? -9.109 -6.350 -1.965 1.00 97.25 212 THR A CA 1
ATOM 1593 C C . THR A 1 212 ? -8.182 -7.500 -2.343 1.00 97.25 212 THR A C 1
ATOM 1595 O O . THR A 1 212 ? -6.973 -7.307 -2.376 1.00 97.25 212 THR A O 1
ATOM 1598 N N . THR A 1 213 ? -8.723 -8.663 -2.722 1.00 97.88 213 THR A N 1
ATOM 1599 C CA . THR A 1 213 ? -7.924 -9.791 -3.227 1.00 97.88 213 THR A CA 1
ATOM 1600 C C . THR A 1 213 ? -7.060 -9.376 -4.420 1.00 97.88 213 THR A C 1
ATOM 1602 O O . THR A 1 213 ? -5.854 -9.596 -4.397 1.00 97.88 213 THR A O 1
ATOM 1605 N N . LEU A 1 214 ? -7.644 -8.702 -5.420 1.00 98.25 214 LEU A N 1
ATOM 1606 C CA . LEU A 1 214 ? -6.910 -8.211 -6.594 1.00 98.25 214 LEU A CA 1
ATOM 1607 C C . LEU A 1 214 ? -5.794 -7.2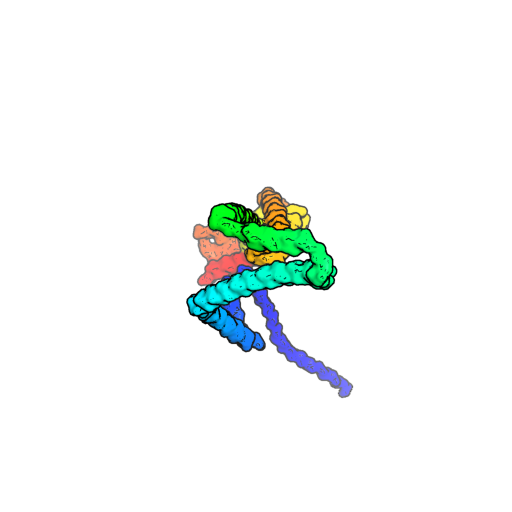26 -6.221 1.00 98.25 214 LEU A C 1
ATOM 1609 O O . LEU A 1 214 ? -4.708 -7.289 -6.795 1.00 98.25 214 LEU A O 1
ATOM 1613 N N . PHE A 1 215 ? -6.042 -6.332 -5.259 1.00 98.44 215 PHE A N 1
ATOM 1614 C CA . PHE A 1 215 ? -5.015 -5.430 -4.738 1.00 98.44 215 PHE A CA 1
ATOM 1615 C C . PHE A 1 215 ? -3.870 -6.198 -4.066 1.00 98.44 215 PHE A C 1
ATOM 1617 O O . PHE A 1 215 ? -2.716 -5.975 -4.422 1.00 98.44 215 PHE A O 1
ATOM 1624 N N . ILE A 1 216 ? -4.169 -7.126 -3.151 1.00 97.75 216 ILE A N 1
ATOM 1625 C CA . ILE A 1 216 ? -3.150 -7.909 -2.436 1.00 97.75 216 ILE A CA 1
ATOM 1626 C C . ILE A 1 216 ? -2.325 -8.769 -3.403 1.00 97.75 216 ILE A C 1
ATOM 1628 O O . ILE A 1 216 ? -1.104 -8.835 -3.277 1.00 97.75 216 ILE A O 1
ATOM 1632 N N . GLU A 1 217 ? -2.955 -9.373 -4.412 1.00 98.25 217 GLU A N 1
ATOM 1633 C CA . GLU A 1 217 ? -2.246 -10.118 -5.458 1.00 98.25 217 GLU A CA 1
ATOM 1634 C C . GLU A 1 217 ? -1.323 -9.221 -6.292 1.00 98.25 217 GLU A C 1
ATOM 1636 O O . GLU A 1 217 ? -0.184 -9.598 -6.576 1.00 98.25 217 GLU A O 1
ATOM 1641 N N . ALA A 1 218 ? -1.793 -8.037 -6.699 1.00 98.56 218 ALA A N 1
ATOM 1642 C CA . ALA A 1 218 ? -0.979 -7.088 -7.455 1.00 98.56 218 ALA A CA 1
ATOM 1643 C C . ALA A 1 218 ? 0.190 -6.548 -6.616 1.00 98.56 218 ALA A C 1
ATOM 1645 O O . ALA A 1 218 ? 1.302 -6.412 -7.129 1.00 98.56 218 ALA A O 1
ATOM 1646 N N . LEU A 1 219 ? -0.050 -6.292 -5.326 1.00 98.44 219 LEU A N 1
ATOM 1647 C CA . LEU A 1 219 ? 0.965 -5.851 -4.376 1.00 98.44 219 LEU A CA 1
ATOM 1648 C C . LEU A 1 219 ? 2.049 -6.913 -4.203 1.00 98.44 219 LEU A C 1
ATOM 1650 O O . LEU A 1 219 ? 3.223 -6.590 -4.361 1.00 98.44 219 LEU A O 1
ATOM 1654 N N . GLY A 1 220 ? 1.662 -8.172 -3.974 1.00 98.06 220 GLY A N 1
ATOM 1655 C CA . GLY A 1 220 ? 2.601 -9.288 -3.848 1.00 98.06 220 GLY A CA 1
ATOM 1656 C C . GLY A 1 220 ? 3.488 -9.441 -5.085 1.00 98.06 220 GLY A C 1
ATOM 1657 O O . GLY A 1 220 ? 4.707 -9.464 -4.965 1.00 98.06 220 GLY A O 1
ATOM 1658 N N . LYS A 1 221 ? 2.907 -9.417 -6.294 1.00 98.50 221 LYS A N 1
ATOM 1659 C CA . LYS A 1 221 ? 3.685 -9.505 -7.547 1.00 98.50 221 LYS A CA 1
ATOM 1660 C C . LYS A 1 221 ? 4.684 -8.356 -7.708 1.00 98.50 221 LYS A C 1
ATOM 1662 O O . LYS A 1 221 ? 5.821 -8.584 -8.117 1.00 98.50 221 LYS A O 1
ATOM 1667 N N . ALA A 1 222 ? 4.274 -7.123 -7.403 1.00 98.50 222 ALA A N 1
ATOM 1668 C CA . ALA A 1 222 ? 5.157 -5.962 -7.487 1.00 98.50 222 ALA A CA 1
ATOM 1669 C C . ALA A 1 222 ? 6.279 -6.016 -6.434 1.00 98.50 222 ALA A C 1
ATOM 1671 O O . ALA A 1 222 ? 7.427 -5.712 -6.759 1.00 98.50 222 ALA A O 1
ATOM 1672 N N . GLN A 1 223 ? 5.965 -6.442 -5.206 1.00 98.38 223 GLN A N 1
ATOM 1673 C CA . GLN A 1 223 ? 6.929 -6.636 -4.119 1.00 98.38 223 GLN A CA 1
ATOM 1674 C C . GLN A 1 223 ? 7.957 -7.717 -4.452 1.00 98.38 223 GLN A C 1
ATOM 1676 O O . GLN A 1 223 ? 9.155 -7.457 -4.358 1.00 98.38 223 GLN A O 1
ATOM 1681 N N . ASP A 1 224 ? 7.506 -8.885 -4.909 1.00 98.19 224 ASP A N 1
ATOM 1682 C CA . ASP A 1 224 ? 8.379 -9.987 -5.318 1.00 98.19 224 ASP A CA 1
ATOM 1683 C C . ASP A 1 224 ? 9.333 -9.535 -6.427 1.00 98.19 224 ASP A C 1
ATOM 1685 O O .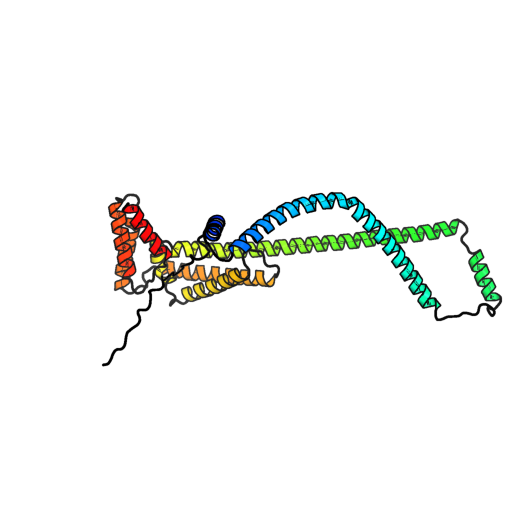 ASP A 1 224 ? 10.546 -9.760 -6.360 1.00 98.19 224 ASP A O 1
ATOM 1689 N N . ARG A 1 225 ? 8.810 -8.818 -7.432 1.00 98.12 225 ARG A N 1
ATOM 1690 C CA . ARG A 1 225 ? 9.639 -8.308 -8.526 1.00 98.12 225 ARG A CA 1
ATOM 1691 C C . ARG A 1 225 ? 10.646 -7.266 -8.049 1.00 98.12 225 ARG A C 1
ATOM 1693 O O . ARG A 1 225 ? 11.812 -7.335 -8.438 1.00 98.12 225 ARG A O 1
ATOM 1700 N N . ARG A 1 226 ? 10.229 -6.336 -7.184 1.00 97.62 226 ARG A N 1
ATOM 1701 C CA . ARG A 1 226 ? 11.112 -5.328 -6.578 1.00 97.62 226 ARG A CA 1
ATOM 1702 C C . ARG A 1 226 ? 12.220 -5.978 -5.750 1.00 97.62 226 ARG A C 1
ATOM 1704 O O . ARG A 1 226 ? 13.360 -5.536 -5.834 1.00 97.62 226 ARG A O 1
ATOM 1711 N N . ALA A 1 227 ? 11.914 -7.041 -5.008 1.00 97.38 227 ALA A N 1
ATOM 1712 C CA . ALA A 1 227 ? 12.895 -7.771 -4.210 1.00 97.38 227 ALA A CA 1
ATOM 1713 C C . ALA A 1 227 ? 13.963 -8.458 -5.080 1.00 97.38 227 ALA A C 1
ATOM 1715 O O . ALA A 1 227 ? 15.135 -8.464 -4.715 1.00 97.38 227 ALA A O 1
ATOM 1716 N N . ILE A 1 228 ? 13.575 -8.996 -6.243 1.00 97.69 228 ILE A N 1
ATOM 1717 C CA . ILE A 1 228 ? 14.501 -9.623 -7.202 1.00 97.69 228 ILE A CA 1
ATOM 1718 C C . ILE A 1 228 ? 15.409 -8.583 -7.871 1.00 97.69 228 ILE A C 1
ATOM 1720 O O . ILE A 1 228 ? 16.606 -8.821 -8.018 1.00 97.69 228 ILE A O 1
ATOM 1724 N N . LEU A 1 229 ? 14.844 -7.452 -8.302 1.00 96.94 229 LEU A N 1
ATOM 1725 C CA . LEU A 1 229 ? 15.579 -6.419 -9.041 1.00 96.94 229 LEU A CA 1
ATOM 1726 C C . LEU A 1 229 ? 16.446 -5.530 -8.133 1.00 96.94 229 LEU A C 1
ATOM 1728 O O . LEU A 1 229 ? 17.460 -4.996 -8.581 1.00 96.94 229 LEU A O 1
ATOM 1732 N N . GLY A 1 230 ? 16.069 -5.382 -6.862 1.00 96.75 230 GLY A N 1
ATOM 1733 C CA . GLY A 1 230 ? 16.727 -4.485 -5.917 1.00 96.75 230 GLY A CA 1
ATOM 1734 C C . GLY A 1 230 ? 16.451 -3.004 -6.204 1.00 96.75 230 GLY A C 1
ATOM 1735 O O . GLY A 1 230 ? 15.465 -2.633 -6.846 1.00 96.75 230 GLY A O 1
ATOM 1736 N N . GLU A 1 231 ? 17.318 -2.134 -5.684 1.00 94.50 231 GLU A N 1
ATOM 1737 C CA . GLU A 1 231 ? 17.177 -0.676 -5.827 1.00 94.50 231 GLU A CA 1
ATOM 1738 C C . GLU A 1 231 ? 17.825 -0.122 -7.104 1.00 94.50 231 GLU A C 1
ATOM 1740 O O . GLU A 1 231 ? 17.376 0.897 -7.639 1.00 94.50 231 GLU A O 1
ATOM 1745 N N . ALA A 1 232 ? 18.871 -0.792 -7.598 1.00 95.50 232 ALA A N 1
ATOM 1746 C CA . ALA A 1 232 ? 19.620 -0.365 -8.773 1.00 95.50 232 ALA A CA 1
ATOM 1747 C C . ALA A 1 232 ? 18.783 -0.483 -10.056 1.00 95.50 232 ALA A C 1
ATOM 1749 O O . ALA A 1 232 ? 17.916 -1.345 -10.171 1.00 95.50 232 ALA A O 1
ATOM 1750 N N . VAL A 1 233 ? 19.064 0.380 -11.039 1.00 95.44 233 VAL A N 1
ATOM 1751 C CA . VAL A 1 233 ? 18.418 0.321 -12.360 1.00 95.44 233 VAL A CA 1
ATOM 1752 C C . VAL A 1 233 ? 18.817 -0.993 -13.051 1.00 95.44 233 VAL A C 1
ATOM 1754 O O . VAL A 1 233 ? 20.019 -1.210 -13.249 1.00 95.44 233 VAL A O 1
ATOM 1757 N N . PRO A 1 234 ? 17.861 -1.856 -13.444 1.00 96.12 234 PRO A N 1
ATOM 1758 C CA . PRO A 1 234 ? 18.169 -3.071 -14.190 1.00 96.12 234 PRO A CA 1
ATOM 1759 C C . PRO A 1 234 ? 18.821 -2.757 -15.542 1.00 96.12 234 PRO A C 1
ATOM 1761 O O . PRO A 1 234 ? 18.485 -1.769 -16.195 1.00 96.12 234 PRO A O 1
ATOM 1764 N N . LEU A 1 235 ? 19.748 -3.612 -15.982 1.00 93.81 235 LEU A N 1
ATOM 1765 C CA . LEU A 1 235 ? 20.369 -3.484 -17.307 1.00 93.81 235 LEU A CA 1
ATOM 1766 C C . LEU A 1 235 ? 19.449 -3.984 -18.429 1.00 93.81 235 LEU A C 1
ATOM 1768 O O . LEU A 1 235 ? 19.576 -3.532 -19.567 1.00 93.81 235 LEU A O 1
ATOM 1772 N N . ASP A 1 236 ? 18.550 -4.921 -18.119 1.00 96.44 236 ASP A N 1
ATOM 1773 C CA . ASP A 1 236 ? 17.609 -5.466 -19.090 1.00 96.44 236 ASP A CA 1
ATOM 1774 C C . ASP A 1 236 ? 16.373 -4.564 -19.212 1.00 96.44 236 ASP A C 1
ATOM 1776 O O . ASP A 1 236 ? 15.672 -4.275 -18.240 1.00 96.44 236 ASP A O 1
ATOM 1780 N N . ALA A 1 237 ? 16.080 -4.138 -20.440 1.00 95.88 237 ALA A N 1
ATOM 1781 C CA . ALA A 1 237 ? 14.883 -3.368 -20.743 1.00 95.88 237 ALA A CA 1
ATOM 1782 C C . ALA A 1 237 ? 13.598 -4.168 -20.470 1.00 95.88 237 ALA A C 1
ATOM 1784 O O . ALA A 1 237 ? 12.572 -3.564 -20.158 1.00 95.88 237 ALA A O 1
ATOM 1785 N N . HIS A 1 238 ? 13.643 -5.501 -20.571 1.00 96.88 238 HIS A N 1
ATOM 1786 C CA . HIS A 1 238 ? 12.504 -6.357 -20.253 1.00 96.88 238 HIS A CA 1
ATOM 1787 C C . HIS A 1 238 ? 12.121 -6.263 -18.771 1.00 96.88 238 HIS A C 1
ATOM 1789 O O . HIS A 1 238 ? 10.944 -6.079 -18.469 1.00 96.88 238 HIS A O 1
ATOM 1795 N N . ASP A 1 239 ? 13.107 -6.281 -17.869 1.00 97.69 239 ASP A N 1
ATOM 1796 C CA . ASP A 1 239 ? 12.887 -6.155 -16.424 1.00 97.69 239 ASP A CA 1
ATOM 1797 C C . ASP A 1 239 ? 12.208 -4.825 -16.059 1.00 97.69 239 ASP A C 1
ATOM 1799 O O . ASP A 1 239 ? 11.302 -4.782 -15.224 1.00 97.69 239 ASP A O 1
ATOM 1803 N N . ILE A 1 240 ? 12.622 -3.736 -16.716 1.00 97.81 240 ILE A N 1
ATOM 1804 C CA . ILE A 1 240 ? 12.042 -2.402 -16.513 1.00 97.81 240 ILE A CA 1
ATOM 1805 C C . ILE A 1 240 ? 10.590 -2.367 -16.998 1.00 97.81 240 ILE A C 1
ATOM 1807 O O . ILE A 1 240 ? 9.724 -1.873 -16.279 1.00 97.81 240 ILE A O 1
ATOM 1811 N N . VAL A 1 241 ? 10.316 -2.896 -18.196 1.00 97.50 241 VAL A N 1
ATOM 1812 C CA . VAL A 1 241 ? 8.958 -2.954 -18.765 1.00 97.50 241 VAL A CA 1
ATOM 1813 C C . VAL A 1 241 ? 8.033 -3.785 -17.875 1.00 97.50 241 VAL A C 1
ATOM 1815 O O . VAL A 1 241 ? 6.929 -3.349 -17.566 1.00 97.50 241 VAL A O 1
ATOM 1818 N N . GLU A 1 242 ? 8.481 -4.953 -17.420 1.00 98.12 242 GLU A N 1
ATOM 1819 C CA . GLU A 1 242 ? 7.675 -5.811 -16.552 1.00 98.12 242 GLU A CA 1
ATOM 1820 C C . GLU A 1 242 ? 7.364 -5.125 -15.214 1.00 98.12 242 GLU A C 1
ATOM 1822 O O . GLU A 1 242 ? 6.222 -5.142 -14.753 1.00 98.12 242 GLU A O 1
ATOM 1827 N N . PHE A 1 243 ? 8.347 -4.466 -14.591 1.00 98.38 243 PHE A N 1
ATOM 1828 C CA . PHE A 1 243 ? 8.103 -3.736 -13.347 1.00 98.38 243 PHE A CA 1
ATOM 1829 C C . PHE A 1 243 ? 7.160 -2.537 -13.546 1.00 98.38 243 PHE A C 1
ATOM 1831 O O . PHE A 1 243 ? 6.298 -2.277 -12.704 1.00 98.38 243 PHE A O 1
ATOM 1838 N N . GLU A 1 244 ? 7.253 -1.825 -14.670 1.00 98.50 244 GLU A N 1
ATOM 1839 C CA . GLU A 1 244 ? 6.281 -0.786 -15.034 1.00 98.50 244 GLU A CA 1
ATOM 1840 C C . GLU A 1 244 ? 4.854 -1.338 -15.145 1.00 98.50 244 GLU A C 1
ATOM 1842 O O . GLU A 1 244 ? 3.921 -0.754 -14.590 1.00 98.50 244 GLU A O 1
ATOM 1847 N N . GLU A 1 245 ? 4.671 -2.470 -15.825 1.00 98.50 245 GLU A N 1
ATOM 1848 C CA . GLU A 1 245 ? 3.364 -3.117 -15.972 1.00 98.50 245 GLU A CA 1
ATOM 1849 C C . GLU A 1 245 ? 2.796 -3.552 -14.614 1.00 98.50 245 GLU A C 1
ATOM 1851 O O . GLU A 1 245 ? 1.629 -3.283 -14.312 1.00 98.50 245 GLU A O 1
ATOM 1856 N N . LEU A 1 246 ? 3.628 -4.150 -13.754 1.00 98.50 246 LEU A N 1
ATOM 1857 C CA . LEU A 1 246 ? 3.237 -4.563 -12.404 1.00 98.50 246 LEU A CA 1
ATOM 1858 C C . LEU A 1 246 ? 2.857 -3.374 -11.517 1.00 98.50 246 LEU A C 1
ATOM 1860 O O . LEU A 1 246 ? 1.834 -3.418 -10.836 1.00 98.50 246 LEU A O 1
ATOM 1864 N N . THR A 1 247 ? 3.632 -2.289 -11.537 1.00 98.62 247 THR A N 1
ATOM 1865 C CA . THR A 1 247 ? 3.335 -1.089 -10.735 1.00 98.62 247 THR A CA 1
ATOM 1866 C C . THR A 1 247 ? 2.113 -0.332 -11.258 1.00 98.62 247 THR A C 1
ATOM 1868 O O . THR A 1 247 ? 1.341 0.221 -10.469 1.00 98.62 247 THR A O 1
ATOM 1871 N N . GLN A 1 248 ? 1.867 -0.338 -12.571 1.00 98.69 248 GLN A N 1
ATOM 1872 C CA . GLN A 1 248 ? 0.630 0.173 -13.167 1.00 98.69 248 GLN A CA 1
ATOM 1873 C C . GLN A 1 248 ? -0.586 -0.668 -12.747 1.00 98.69 248 GLN A C 1
ATOM 1875 O O . GLN A 1 248 ? -1.620 -0.099 -12.377 1.00 98.69 248 GLN A O 1
ATOM 1880 N N . ALA A 1 249 ? -0.474 -1.999 -12.770 1.00 98.56 249 ALA A N 1
ATOM 1881 C CA . ALA A 1 249 ? -1.528 -2.905 -12.315 1.00 98.56 249 ALA A CA 1
ATOM 1882 C C . ALA A 1 249 ? -1.819 -2.723 -10.816 1.00 98.56 249 ALA A C 1
ATOM 1884 O O . ALA A 1 249 ? -2.981 -2.569 -10.440 1.00 98.56 249 ALA A O 1
ATOM 1885 N N . LEU A 1 250 ? -0.774 -2.635 -9.985 1.00 98.62 250 LEU A N 1
ATOM 1886 C CA . LEU A 1 250 ? -0.867 -2.332 -8.555 1.00 98.62 250 LEU A CA 1
ATOM 1887 C C . LEU A 1 250 ? -1.604 -1.016 -8.303 1.00 98.62 250 LEU A C 1
ATOM 1889 O O . LEU A 1 250 ? -2.574 -0.993 -7.554 1.00 98.62 250 LEU A O 1
ATOM 1893 N N . SER A 1 251 ? -1.188 0.071 -8.955 1.00 98.69 251 SER A N 1
ATOM 1894 C CA . SER A 1 251 ? -1.820 1.386 -8.790 1.00 98.69 251 SER A CA 1
ATOM 1895 C C . SER A 1 251 ? -3.301 1.375 -9.185 1.00 98.69 251 SER A C 1
ATOM 1897 O O . SER A 1 251 ? -4.130 1.981 -8.509 1.00 98.69 251 SER A O 1
ATOM 1899 N N . THR A 1 252 ? -3.654 0.640 -10.241 1.00 98.62 252 THR A N 1
ATOM 1900 C CA . THR A 1 252 ? -5.050 0.493 -10.682 1.00 98.62 252 THR A CA 1
ATOM 1901 C C . THR A 1 252 ? -5.874 -0.282 -9.650 1.00 98.62 252 THR A C 1
ATOM 1903 O O . THR A 1 252 ? -6.907 0.207 -9.197 1.00 98.62 252 THR A O 1
ATOM 1906 N N . ALA A 1 253 ? -5.383 -1.447 -9.212 1.00 98.50 253 ALA A N 1
ATOM 1907 C CA . ALA A 1 253 ? -6.058 -2.276 -8.216 1.00 98.50 253 ALA A CA 1
ATOM 1908 C C . ALA A 1 253 ? -6.192 -1.565 -6.857 1.00 98.50 253 ALA A C 1
ATOM 1910 O O . ALA A 1 253 ? -7.241 -1.657 -6.218 1.00 98.50 253 ALA A O 1
ATOM 1911 N N . TRP A 1 254 ? -5.165 -0.812 -6.448 1.00 98.62 254 TRP A N 1
ATOM 1912 C CA . TRP A 1 254 ? -5.183 0.032 -5.254 1.00 98.62 254 TRP A CA 1
ATOM 1913 C C . TRP A 1 254 ? -6.317 1.053 -5.304 1.00 98.62 254 TRP A C 1
ATOM 1915 O O . TRP A 1 254 ? -7.153 1.084 -4.403 1.00 98.62 254 TRP A O 1
ATOM 1925 N N . ASN A 1 255 ? -6.384 1.854 -6.370 1.00 98.50 255 ASN A N 1
ATOM 1926 C CA . ASN A 1 255 ? -7.401 2.893 -6.508 1.00 98.50 255 ASN A CA 1
ATOM 1927 C C . ASN A 1 255 ? -8.817 2.299 -6.490 1.00 98.50 255 ASN A C 1
ATOM 1929 O O . ASN A 1 255 ? -9.690 2.806 -5.783 1.00 98.50 255 ASN A O 1
ATOM 1933 N N . ASP A 1 256 ? -9.036 1.189 -7.196 1.00 98.44 256 ASP A N 1
ATOM 1934 C CA . ASP A 1 256 ? -10.335 0.513 -7.250 1.00 98.44 256 ASP A CA 1
ATOM 1935 C C . ASP A 1 256 ? -10.764 -0.065 -5.893 1.00 98.44 256 ASP A C 1
ATOM 1937 O O . ASP A 1 256 ? -11.937 0.049 -5.503 1.00 98.44 256 ASP A O 1
ATOM 1941 N N . ALA A 1 257 ? -9.832 -0.690 -5.167 1.00 98.25 257 ALA A N 1
ATOM 1942 C CA . ALA A 1 257 ? -10.076 -1.248 -3.841 1.00 98.25 257 ALA A CA 1
ATOM 1943 C C . ALA A 1 257 ? -10.306 -0.139 -2.806 1.00 98.25 257 ALA A C 1
ATOM 1945 O O . ALA A 1 257 ? -11.293 -0.182 -2.068 1.00 98.25 257 ALA A O 1
ATOM 1946 N N . ARG A 1 258 ? -9.462 0.897 -2.805 1.00 98.19 258 ARG A N 1
ATOM 1947 C CA . ARG A 1 258 ? -9.551 2.050 -1.902 1.00 98.19 258 ARG A CA 1
ATOM 1948 C C . ARG A 1 258 ? -10.849 2.824 -2.098 1.00 98.19 258 ARG A C 1
ATOM 1950 O O . ARG A 1 258 ? -11.532 3.107 -1.119 1.00 98.19 258 ARG A O 1
ATOM 1957 N N . HIS A 1 259 ? -11.238 3.120 -3.340 1.00 98.12 259 HIS A N 1
ATOM 1958 C CA . HIS A 1 259 ? -12.511 3.791 -3.619 1.00 98.12 259 HIS A CA 1
ATOM 1959 C C . HIS A 1 259 ? -13.711 2.967 -3.154 1.00 98.12 259 HIS A C 1
ATOM 1961 O O . HIS A 1 259 ? -14.642 3.519 -2.569 1.00 98.12 259 HIS A O 1
ATOM 1967 N N . GLN A 1 260 ? -13.689 1.648 -3.367 1.00 97.69 260 GLN A N 1
ATOM 1968 C CA . GLN A 1 260 ? -14.751 0.778 -2.868 1.00 97.69 260 GLN A CA 1
ATOM 1969 C C . GLN A 1 260 ? -14.801 0.761 -1.341 1.00 97.69 260 GLN A C 1
ATOM 1971 O O . GLN A 1 260 ? -15.889 0.801 -0.769 1.00 97.69 260 GLN A O 1
ATOM 1976 N N . ALA A 1 261 ? -13.641 0.694 -0.690 1.00 97.12 261 ALA A N 1
ATOM 1977 C CA . ALA A 1 261 ? -13.550 0.679 0.759 1.00 97.12 261 ALA A CA 1
ATOM 1978 C C . ALA A 1 261 ? -14.041 1.991 1.367 1.00 97.12 261 ALA A C 1
ATOM 1980 O O . ALA A 1 261 ? -14.877 1.947 2.260 1.00 97.12 261 ALA A O 1
ATOM 1981 N N . ALA A 1 262 ? -13.633 3.136 0.818 1.00 96.12 262 ALA A N 1
ATOM 1982 C CA . ALA A 1 262 ? -14.126 4.445 1.237 1.00 96.12 262 ALA A CA 1
ATOM 1983 C C . ALA A 1 262 ? -15.642 4.596 1.017 1.00 96.12 262 ALA A C 1
ATOM 1985 O O . ALA A 1 262 ? -16.332 5.212 1.824 1.00 96.12 262 ALA A O 1
ATOM 1986 N N . HIS A 1 263 ? -16.183 4.016 -0.061 1.00 97.00 263 HIS A N 1
ATOM 1987 C CA . HIS A 1 263 ? -17.620 4.046 -0.330 1.00 97.00 263 HIS A CA 1
ATOM 1988 C C . HIS A 1 263 ? -18.431 3.185 0.651 1.00 97.00 263 HIS A C 1
ATOM 1990 O O . HIS A 1 263 ? -19.510 3.590 1.077 1.00 97.00 263 HIS A O 1
ATOM 1996 N N . LEU A 1 264 ? -17.933 1.996 0.999 1.00 96.25 264 LEU A N 1
ATOM 1997 C CA . LEU A 1 264 ? -18.603 1.090 1.937 1.00 96.25 264 LEU A CA 1
ATOM 1998 C C . LEU A 1 264 ? -18.383 1.483 3.403 1.00 96.25 264 LEU A C 1
ATOM 2000 O O . LEU A 1 264 ? -19.223 1.183 4.253 1.00 96.25 264 LEU A O 1
ATOM 2004 N N . GLY A 1 265 ? -17.241 2.094 3.712 1.00 93.88 265 GLY A N 1
ATOM 2005 C CA . GLY A 1 265 ? -16.780 2.323 5.071 1.00 93.88 265 GLY A CA 1
ATOM 2006 C C . GLY A 1 265 ? -16.723 1.025 5.878 1.00 93.88 265 GLY A C 1
ATOM 2007 O O . GLY A 1 265 ? -16.323 -0.036 5.392 1.00 93.88 265 GLY A O 1
ATOM 2008 N N . TYR A 1 266 ? -17.227 1.097 7.106 1.00 93.62 266 TYR A N 1
ATOM 2009 C CA . TYR A 1 266 ? -17.492 -0.056 7.966 1.00 93.62 266 TYR A CA 1
ATOM 2010 C C . TYR A 1 266 ? -18.976 -0.490 7.941 1.00 93.62 266 TYR A C 1
ATOM 2012 O O . TYR A 1 266 ? -19.379 -1.350 8.721 1.00 93.62 266 TYR A O 1
ATOM 2020 N N . ALA A 1 267 ? -19.809 0.062 7.046 1.00 94.69 267 ALA A N 1
ATOM 2021 C CA . ALA A 1 267 ? -21.246 -0.249 6.973 1.00 94.69 267 ALA A CA 1
ATOM 2022 C C . ALA A 1 267 ? -21.546 -1.675 6.473 1.00 94.69 267 ALA A C 1
ATOM 2024 O O . ALA A 1 267 ? -22.675 -2.145 6.562 1.00 94.69 267 ALA A O 1
ATOM 2025 N N . TRP A 1 268 ? -20.540 -2.368 5.938 1.00 93.56 268 TRP A N 1
ATOM 2026 C CA . TRP A 1 268 ? -20.652 -3.761 5.510 1.00 93.56 268 TRP A CA 1
ATOM 2027 C C . TRP A 1 268 ? -20.514 -4.768 6.659 1.00 93.56 268 TRP A C 1
ATOM 2029 O O . TRP A 1 268 ? -20.772 -5.954 6.442 1.00 93.56 268 TRP A O 1
ATOM 2039 N N . LEU A 1 269 ? -20.066 -4.327 7.841 1.00 95.38 269 LEU A N 1
ATOM 2040 C CA . LEU A 1 269 ? -19.895 -5.192 9.005 1.00 95.38 269 LEU A CA 1
ATOM 2041 C C . LEU A 1 269 ? -21.253 -5.751 9.468 1.00 95.38 269 LEU A C 1
ATOM 2043 O O . LEU A 1 269 ? -22.273 -5.069 9.343 1.00 95.38 269 LEU A O 1
ATOM 2047 N N . PRO A 1 270 ? -21.291 -6.961 10.056 1.00 95.25 270 PRO A N 1
ATOM 2048 C CA . PRO A 1 270 ? -22.494 -7.462 10.712 1.00 95.25 270 PRO A CA 1
ATOM 2049 C C . PRO A 1 270 ? -22.993 -6.487 11.786 1.00 95.25 270 PRO A C 1
ATOM 2051 O O . PRO A 1 270 ? -22.189 -5.885 12.491 1.00 95.25 270 PRO A O 1
ATOM 2054 N N . GLU A 1 271 ? -24.310 -6.392 11.985 1.00 95.50 271 GLU A N 1
ATOM 2055 C CA . GLU A 1 271 ? -24.943 -5.464 12.942 1.00 95.50 271 GLU A CA 1
ATOM 2056 C C . GLU A 1 271 ? -24.270 -5.368 14.337 1.00 95.50 271 GLU A C 1
ATOM 2058 O O . GLU A 1 271 ? -24.013 -4.250 14.797 1.00 95.50 271 GLU A O 1
ATOM 2063 N N . PRO A 1 272 ? -23.927 -6.479 15.036 1.00 94.75 272 PRO A N 1
ATOM 2064 C CA . PRO A 1 272 ? -23.263 -6.371 16.339 1.00 94.75 272 PRO A CA 1
ATOM 2065 C C . PRO A 1 272 ? -21.880 -5.706 16.256 1.00 94.75 272 PRO A C 1
ATOM 2067 O O . PRO A 1 272 ? -21.488 -4.986 17.176 1.00 94.75 272 PRO A O 1
ATOM 2070 N N . ASP A 1 273 ? -21.164 -5.918 15.157 1.00 96.75 273 ASP A N 1
ATOM 2071 C CA . ASP A 1 273 ? -19.830 -5.379 14.907 1.00 96.75 273 ASP A CA 1
ATOM 2072 C C . ASP A 1 273 ? -19.891 -3.939 14.395 1.00 96.75 273 ASP A C 1
ATOM 2074 O O . ASP A 1 273 ? -19.108 -3.102 14.840 1.00 96.75 273 ASP A O 1
ATOM 2078 N N . LEU A 1 274 ? -20.894 -3.603 13.582 1.00 96.94 274 LEU A N 1
ATOM 2079 C CA . LEU A 1 274 ? -21.194 -2.236 13.163 1.00 96.94 274 LEU A CA 1
ATOM 2080 C C . LEU A 1 274 ? -21.419 -1.318 14.373 1.00 96.94 274 LEU A C 1
ATOM 2082 O O . LEU A 1 274 ? -20.823 -0.245 14.477 1.00 96.94 274 LEU A O 1
ATOM 2086 N N . ALA A 1 275 ? -22.220 -1.760 15.347 1.00 96.81 275 ALA A N 1
ATOM 2087 C CA . ALA A 1 275 ? -22.458 -0.989 16.565 1.00 96.81 275 ALA A CA 1
ATOM 2088 C C . ALA A 1 275 ? -21.175 -0.778 17.395 1.00 96.81 275 ALA A C 1
ATOM 2090 O O . ALA A 1 275 ? -21.031 0.255 18.058 1.00 96.81 275 ALA A O 1
ATOM 2091 N N . ARG A 1 276 ? -20.241 -1.742 17.386 1.00 97.50 276 ARG A N 1
ATOM 2092 C CA . ARG A 1 276 ? -18.921 -1.599 18.025 1.00 97.50 276 ARG A CA 1
ATOM 2093 C C . ARG A 1 276 ? -18.030 -0.633 17.252 1.00 97.50 276 ARG A C 1
ATOM 2095 O O . ARG A 1 276 ? -17.455 0.244 17.889 1.00 97.50 276 ARG A O 1
ATOM 2102 N N . ALA A 1 277 ? -17.981 -0.741 15.926 1.00 97.19 277 ALA A N 1
ATOM 2103 C CA . ALA A 1 277 ? -17.221 0.143 15.046 1.00 97.19 277 ALA A CA 1
ATOM 2104 C C . ALA A 1 277 ? -17.622 1.612 15.236 1.00 97.19 277 ALA A C 1
ATOM 2106 O O . ALA A 1 277 ? -16.771 2.443 15.538 1.00 97.19 277 ALA A O 1
ATOM 2107 N N . VAL A 1 278 ? -18.923 1.924 15.213 1.00 97.81 278 VAL A N 1
ATOM 2108 C CA . VAL A 1 278 ? -19.427 3.295 15.435 1.00 97.81 278 VAL A CA 1
ATOM 2109 C C . VAL A 1 278 ? -19.015 3.846 16.806 1.00 97.81 278 VAL A C 1
ATOM 2111 O O . VAL A 1 278 ? -18.706 5.030 16.948 1.00 97.81 278 VAL A O 1
ATOM 2114 N N . ARG A 1 279 ? -19.014 3.008 17.851 1.00 98.12 279 ARG A N 1
ATOM 2115 C CA . ARG A 1 279 ? -18.545 3.421 19.185 1.00 98.12 279 ARG A CA 1
ATOM 2116 C C . ARG A 1 279 ? -17.030 3.616 19.217 1.00 98.12 279 ARG A C 1
ATOM 2118 O O . ARG A 1 279 ? -16.575 4.586 19.819 1.00 98.12 279 ARG A O 1
ATOM 2125 N N . ALA A 1 280 ? -16.275 2.719 18.586 1.00 97.50 280 ALA A N 1
ATOM 2126 C CA . ALA A 1 280 ? -14.824 2.799 18.495 1.00 97.50 280 ALA A CA 1
ATOM 2127 C C . ALA A 1 280 ? -14.384 4.067 17.752 1.00 97.50 280 ALA A C 1
ATOM 2129 O O . ALA A 1 280 ? -13.563 4.801 18.282 1.00 97.50 280 ALA A O 1
ATOM 2130 N N . GLU A 1 281 ? -14.995 4.396 16.611 1.00 97.75 281 GLU A N 1
ATOM 2131 C CA . GLU A 1 281 ? -14.716 5.619 15.843 1.00 97.75 281 GLU A CA 1
ATOM 2132 C C . GLU A 1 281 ? -14.853 6.885 16.702 1.00 97.75 281 GLU A C 1
ATOM 2134 O O . GLU A 1 281 ? -13.960 7.730 16.726 1.00 97.75 281 GLU A O 1
ATOM 2139 N N . ARG A 1 282 ? -15.948 7.011 17.466 1.00 98.31 282 ARG A N 1
ATOM 2140 C CA . ARG A 1 282 ? -16.162 8.165 18.358 1.00 98.31 282 ARG A CA 1
ATOM 2141 C C . ARG A 1 282 ? -15.080 8.271 19.430 1.00 98.31 282 ARG A C 1
ATOM 2143 O O . ARG A 1 282 ? -14.637 9.372 19.742 1.00 98.31 282 ARG A O 1
ATOM 2150 N N . LEU A 1 283 ? -14.669 7.136 19.995 1.00 98.19 283 LEU A N 1
ATOM 2151 C CA . LEU A 1 283 ? -13.617 7.081 21.008 1.00 98.19 283 LEU A CA 1
ATOM 2152 C C . LEU A 1 283 ? -12.235 7.378 20.415 1.00 98.19 283 LEU A C 1
ATOM 2154 O O . LEU A 1 283 ? -11.460 8.078 21.053 1.00 98.19 283 LEU A O 1
ATOM 2158 N N . LEU A 1 284 ? -11.945 6.913 19.197 1.00 96.94 284 LEU A N 1
ATOM 2159 C CA . LEU A 1 284 ? -10.716 7.252 18.476 1.00 96.94 284 LEU A CA 1
ATOM 2160 C C . LEU A 1 284 ? -10.645 8.754 18.193 1.00 96.94 284 LEU A C 1
ATOM 2162 O O . LEU A 1 284 ? -9.632 9.380 18.483 1.00 96.94 284 LEU A O 1
ATOM 2166 N N . ARG A 1 285 ? -11.741 9.365 17.727 1.00 97.38 285 ARG A N 1
ATOM 2167 C CA . ARG A 1 285 ? -11.799 10.822 17.529 1.00 97.38 285 ARG A CA 1
ATOM 2168 C C . ARG A 1 285 ? -11.575 11.596 18.825 1.00 97.38 285 ARG A C 1
ATOM 2170 O O . ARG A 1 285 ? -10.834 12.569 18.812 1.00 97.38 285 ARG A O 1
ATOM 2177 N N . LEU A 1 286 ? -12.161 11.144 19.937 1.00 97.56 286 LEU A N 1
ATOM 2178 C CA . LEU A 1 286 ? -11.912 11.737 21.255 1.00 97.56 286 LEU A CA 1
ATOM 2179 C C . LEU A 1 286 ? -10.453 11.553 21.702 1.00 97.56 286 LEU A C 1
ATOM 2181 O O . LEU A 1 286 ? -9.869 12.470 22.267 1.00 97.56 286 LEU A O 1
ATOM 2185 N N . ALA A 1 287 ? -9.846 10.397 21.431 1.00 95.62 287 ALA A N 1
ATOM 2186 C CA . ALA A 1 287 ? -8.439 10.150 21.738 1.00 95.62 287 ALA A CA 1
ATOM 2187 C C . ALA A 1 287 ? -7.493 11.070 20.944 1.00 95.62 287 ALA A C 1
ATOM 2189 O O . ALA A 1 287 ? -6.447 11.464 21.457 1.00 95.62 287 ALA A O 1
ATOM 2190 N N . CYS A 1 288 ? -7.872 11.447 19.721 1.00 94.69 288 CYS A N 1
ATOM 2191 C CA . CYS A 1 288 ? -7.120 12.374 18.874 1.00 94.69 288 CYS A CA 1
ATOM 2192 C C . CYS A 1 288 ? -7.411 13.861 19.152 1.00 94.69 288 CYS A C 1
ATOM 2194 O O . CYS A 1 288 ? -6.699 14.719 18.631 1.00 94.69 288 CYS A O 1
ATOM 2196 N N . ASP A 1 289 ? -8.430 14.192 19.947 1.00 96.62 289 ASP A N 1
ATOM 2197 C CA . ASP A 1 289 ? -8.819 15.578 20.215 1.00 96.62 289 ASP A CA 1
ATOM 2198 C C . ASP A 1 289 ? -7.817 16.261 21.158 1.00 96.62 289 ASP A C 1
ATOM 2200 O O . ASP A 1 289 ? -7.769 15.979 22.353 1.00 96.62 289 ASP A O 1
ATOM 2204 N N . SER A 1 290 ? -7.014 17.197 20.644 1.00 94.44 290 SER A N 1
ATOM 2205 C CA . SER A 1 290 ? -6.053 17.962 21.450 1.00 94.44 290 SER A CA 1
ATOM 2206 C C . SER A 1 290 ? -6.694 18.900 22.480 1.00 94.44 290 SER A C 1
ATOM 2208 O O . SER A 1 290 ? -5.980 19.417 23.336 1.00 94.44 290 SER A O 1
ATOM 2210 N N . GLY A 1 291 ? -8.003 19.155 22.390 1.00 96.62 291 GLY A N 1
ATOM 2211 C CA . GLY A 1 291 ? -8.755 19.948 23.361 1.00 96.62 291 GLY A CA 1
ATOM 2212 C C . GLY A 1 291 ? -9.236 19.159 24.584 1.00 96.62 291 GLY A C 1
ATOM 2213 O O . GLY A 1 291 ? -9.563 19.775 25.599 1.00 96.62 291 GLY A O 1
ATOM 2214 N N . ALA A 1 292 ? -9.275 17.825 24.512 1.00 96.31 292 ALA A N 1
ATOM 2215 C CA . ALA A 1 292 ? -9.687 16.965 25.620 1.00 96.31 292 ALA A CA 1
ATOM 2216 C C . ALA A 1 292 ? -8.570 16.796 26.664 1.00 96.31 292 ALA A C 1
ATOM 2218 O O . ALA A 1 292 ? -7.380 16.921 26.362 1.00 96.31 292 ALA A O 1
ATOM 2219 N N . ALA A 1 293 ? -8.938 16.478 27.910 1.00 96.12 293 ALA A N 1
ATOM 2220 C CA . ALA A 1 293 ? -7.944 16.249 28.955 1.00 96.12 293 ALA A CA 1
ATOM 2221 C C . ALA A 1 293 ? -7.113 14.981 28.648 1.00 96.12 293 ALA A C 1
ATOM 2223 O O . ALA A 1 293 ? -7.693 13.971 28.242 1.00 96.12 293 ALA A O 1
ATOM 2224 N N . PRO A 1 294 ? -5.789 14.960 28.904 1.00 93.56 294 PRO A N 1
ATOM 2225 C CA . PRO A 1 294 ? -4.935 13.800 28.607 1.00 93.56 294 PRO A CA 1
ATOM 2226 C C . PRO A 1 294 ? -5.479 12.458 29.132 1.00 93.56 294 PRO A C 1
ATOM 2228 O O . PRO A 1 294 ? -5.555 11.472 28.400 1.00 93.56 294 PRO A O 1
ATOM 2231 N N . ALA A 1 295 ? -5.983 12.436 30.371 1.00 93.19 295 ALA A N 1
ATOM 2232 C CA . ALA A 1 295 ? -6.581 11.242 30.975 1.00 93.19 295 ALA A CA 1
ATOM 2233 C C . ALA A 1 295 ? -7.864 10.763 30.261 1.00 93.19 295 ALA A C 1
ATOM 2235 O O . ALA A 1 295 ? -8.124 9.557 30.179 1.00 93.19 295 ALA A O 1
ATOM 2236 N N . GLU A 1 296 ? -8.667 11.688 29.725 1.00 95.81 296 GLU A N 1
ATOM 2237 C CA . GLU A 1 296 ? -9.855 11.356 28.931 1.00 95.81 296 GLU A CA 1
ATOM 2238 C C . GLU A 1 296 ? -9.450 10.728 27.596 1.00 95.81 296 GLU A C 1
ATOM 2240 O O . GLU A 1 296 ? -10.020 9.703 27.213 1.00 95.81 296 GLU A O 1
ATOM 2245 N N . ARG A 1 297 ? -8.418 11.271 26.935 1.00 96.12 297 ARG A N 1
ATOM 2246 C CA . ARG A 1 297 ? -7.866 10.722 25.686 1.00 96.12 297 ARG A CA 1
ATOM 2247 C C . ARG A 1 297 ? -7.297 9.322 25.881 1.00 96.12 297 ARG A C 1
ATOM 2249 O O . ARG A 1 297 ? -7.621 8.426 25.103 1.00 96.12 297 ARG A O 1
ATOM 2256 N N . ALA A 1 298 ? -6.531 9.107 26.953 1.00 93.31 298 ALA A N 1
ATOM 2257 C CA . ALA A 1 298 ? -5.993 7.795 27.320 1.00 93.31 298 ALA A CA 1
ATOM 2258 C C . ALA A 1 298 ? -7.110 6.758 27.510 1.00 93.31 298 ALA A C 1
ATOM 2260 O O . ALA A 1 298 ? -7.090 5.680 26.913 1.00 93.31 298 ALA A O 1
ATOM 2261 N N . THR A 1 299 ? -8.130 7.120 28.297 1.00 96.00 299 THR A N 1
ATOM 2262 C CA . THR A 1 299 ? -9.291 6.259 28.569 1.00 96.00 299 THR A CA 1
ATOM 2263 C C . THR A 1 299 ? -10.074 5.962 27.289 1.00 96.00 299 THR A C 1
ATOM 2265 O O . THR A 1 299 ? -10.568 4.847 27.095 1.00 96.00 299 THR A O 1
ATOM 2268 N N . ALA A 1 300 ? -10.209 6.949 26.401 1.00 96.69 300 ALA A N 1
ATOM 2269 C CA . ALA A 1 300 ? -10.873 6.778 25.118 1.00 96.69 300 ALA A CA 1
ATOM 2270 C C . ALA A 1 300 ? -10.095 5.818 24.205 1.00 96.69 300 ALA A C 1
ATOM 2272 O O . ALA A 1 300 ? -10.700 4.890 23.666 1.00 96.69 300 ALA A O 1
ATOM 2273 N N . ALA A 1 301 ? -8.770 5.971 24.107 1.00 95.31 301 ALA A N 1
ATOM 2274 C CA . ALA A 1 301 ? -7.895 5.087 23.336 1.00 95.31 301 ALA A CA 1
ATOM 2275 C C . ALA A 1 301 ? -7.964 3.632 23.831 1.00 95.31 301 ALA A C 1
ATOM 2277 O O . ALA A 1 301 ? -8.136 2.715 23.028 1.00 95.31 301 ALA A O 1
ATOM 2278 N N . GLU A 1 302 ? -7.919 3.409 25.148 1.00 95.94 302 GLU A N 1
ATOM 2279 C CA . GLU A 1 302 ? -8.024 2.068 25.737 1.00 95.94 302 GLU A CA 1
ATOM 2280 C C . GLU A 1 302 ? -9.375 1.409 25.419 1.00 95.94 302 GLU A C 1
ATOM 2282 O O . GLU A 1 302 ? -9.441 0.251 24.985 1.00 95.94 302 GLU A O 1
ATOM 2287 N N . ARG A 1 303 ? -10.473 2.155 25.589 1.00 97.62 303 ARG A N 1
ATOM 2288 C CA . ARG A 1 303 ? -11.825 1.667 25.282 1.00 97.62 303 ARG A CA 1
ATOM 2289 C C . ARG A 1 303 ? -12.007 1.395 23.793 1.00 97.62 303 ARG A C 1
ATOM 2291 O O . ARG A 1 303 ? -12.631 0.392 23.448 1.00 97.62 303 ARG A O 1
ATOM 2298 N N . ALA A 1 304 ? -11.464 2.248 22.925 1.00 96.81 304 ALA A N 1
ATOM 2299 C CA . ALA A 1 304 ? -11.468 2.032 21.484 1.00 96.81 304 ALA A CA 1
ATOM 2300 C C . ALA A 1 304 ? -10.718 0.744 21.129 1.00 96.81 304 ALA A C 1
ATOM 2302 O O . ALA A 1 304 ? -11.288 -0.130 20.483 1.00 96.81 304 ALA A O 1
ATOM 2303 N N . ALA A 1 305 ? -9.493 0.573 21.634 1.00 95.00 305 ALA A N 1
ATOM 2304 C CA . ALA A 1 305 ? -8.689 -0.624 21.405 1.00 95.00 305 ALA A CA 1
ATOM 2305 C C . ALA A 1 305 ? -9.407 -1.900 21.873 1.00 95.00 305 ALA A C 1
ATOM 2307 O O . ALA A 1 305 ? -9.365 -2.925 21.193 1.00 95.00 305 ALA A O 1
ATOM 2308 N N . LYS A 1 306 ? -10.110 -1.846 23.013 1.00 96.38 306 LYS A N 1
ATOM 2309 C CA . LYS A 1 306 ? -10.934 -2.964 23.488 1.00 96.38 306 LYS A CA 1
ATOM 2310 C C . LYS A 1 306 ? -12.074 -3.288 22.522 1.00 96.38 306 LYS A C 1
ATOM 2312 O O . LYS A 1 306 ? -12.222 -4.448 22.158 1.00 96.38 306 LYS A O 1
ATOM 2317 N N . LEU A 1 307 ? -12.852 -2.289 22.103 1.00 97.06 307 LEU A N 1
ATOM 2318 C CA . LEU A 1 307 ? -13.967 -2.495 21.173 1.00 97.06 307 LEU A CA 1
ATOM 2319 C C . LEU A 1 307 ? -13.499 -3.047 19.829 1.00 97.06 307 LEU A C 1
ATOM 2321 O O . LEU A 1 307 ? -14.155 -3.926 19.286 1.00 97.06 307 LEU A O 1
ATOM 2325 N N . LEU A 1 308 ? -12.370 -2.559 19.318 1.00 95.81 308 LEU A N 1
ATOM 2326 C CA . LEU A 1 308 ? -11.795 -3.020 18.059 1.00 95.81 308 LEU A CA 1
ATOM 2327 C C . LEU A 1 308 ? -11.379 -4.497 18.120 1.00 95.81 308 LEU A C 1
ATOM 2329 O O . LEU A 1 308 ? -11.672 -5.237 17.191 1.00 95.81 308 LEU A O 1
ATOM 2333 N N . ARG A 1 309 ? -10.790 -4.960 19.234 1.00 95.12 309 ARG A N 1
ATOM 2334 C CA . ARG A 1 309 ? -10.478 -6.391 19.446 1.00 95.12 309 ARG A CA 1
ATOM 2335 C C . ARG A 1 309 ? -11.717 -7.284 19.545 1.00 95.12 309 ARG A C 1
ATOM 2337 O O . ARG A 1 309 ? -11.614 -8.489 19.347 1.00 95.12 309 ARG A O 1
ATOM 2344 N N . GLU A 1 310 ? -12.869 -6.718 19.898 1.00 96.44 310 GLU A N 1
ATOM 2345 C CA . GLU A 1 310 ? -14.140 -7.445 19.973 1.00 96.44 310 GLU A CA 1
ATOM 2346 C C . GLU A 1 310 ? -14.854 -7.553 18.613 1.00 96.44 310 GLU A C 1
ATOM 2348 O O . GLU A 1 310 ? -15.852 -8.270 18.521 1.00 96.44 310 GLU A O 1
ATOM 2353 N N . ILE A 1 311 ? -14.380 -6.858 17.570 1.00 94.81 311 ILE A N 1
ATOM 2354 C CA . ILE A 1 311 ? -14.912 -6.980 16.207 1.00 94.81 311 ILE A CA 1
ATOM 2355 C C . ILE A 1 311 ? -14.298 -8.227 15.569 1.00 94.81 311 ILE A C 1
ATOM 2357 O O . ILE A 1 311 ? -13.130 -8.237 15.196 1.00 94.81 311 ILE A O 1
ATOM 2361 N N . GLY A 1 312 ? -15.089 -9.292 15.436 1.00 91.94 312 GLY A N 1
ATOM 2362 C CA . GLY A 1 312 ? -14.588 -10.578 14.940 1.00 91.94 312 GLY A CA 1
ATOM 2363 C C . GLY A 1 312 ? -14.269 -10.578 13.444 1.00 91.94 312 GLY A C 1
ATOM 2364 O O . GLY A 1 312 ? -13.439 -11.363 12.993 1.00 91.94 312 GLY A O 1
ATOM 2365 N N . THR A 1 313 ? -14.918 -9.707 12.668 1.00 90.75 313 THR A N 1
ATOM 2366 C CA . THR A 1 313 ? -14.742 -9.635 11.209 1.00 90.75 313 THR A CA 1
ATOM 2367 C C . THR A 1 313 ? -13.626 -8.697 10.758 1.00 90.75 313 THR A C 1
ATOM 2369 O O . THR A 1 313 ? -13.326 -8.659 9.569 1.00 90.75 313 THR A O 1
ATOM 2372 N N . LEU A 1 314 ? -13.035 -7.921 11.669 1.00 90.88 314 LEU A N 1
ATOM 2373 C CA . LEU A 1 314 ? -11.994 -6.944 11.365 1.00 90.88 314 LEU A CA 1
ATOM 2374 C C . LEU A 1 314 ? -10.723 -7.310 12.124 1.00 90.88 314 LEU A C 1
ATOM 2376 O O . LEU A 1 314 ? -10.669 -7.205 13.346 1.00 90.88 314 LEU A O 1
ATOM 2380 N N . VAL A 1 315 ? -9.679 -7.687 11.394 1.00 90.06 315 VAL A N 1
ATOM 2381 C CA . VAL A 1 315 ? -8.343 -7.845 11.969 1.00 90.06 315 VAL A CA 1
ATOM 2382 C C . VAL A 1 315 ? -7.580 -6.551 11.726 1.00 90.06 315 VAL A C 1
ATOM 2384 O O . VAL A 1 315 ? -7.313 -6.193 10.581 1.00 90.06 315 VAL A O 1
ATOM 2387 N N . LEU A 1 316 ? -7.253 -5.829 12.800 1.00 89.00 316 LEU A N 1
ATOM 2388 C CA . LEU A 1 316 ? -6.411 -4.641 12.688 1.00 89.00 316 LEU A CA 1
ATOM 2389 C C . LEU A 1 316 ? -4.971 -5.029 12.350 1.00 89.00 316 LEU A C 1
ATOM 2391 O O . LEU A 1 316 ? -4.430 -5.923 13.010 1.00 89.00 316 LEU A O 1
ATOM 2395 N N . PRO A 1 317 ? -4.324 -4.322 11.409 1.00 90.56 317 PRO A N 1
ATOM 2396 C CA . PRO A 1 317 ? -2.898 -4.478 11.173 1.00 90.56 317 PRO A CA 1
ATOM 2397 C C . PRO A 1 317 ? -2.094 -4.201 12.448 1.00 90.56 317 PRO A C 1
ATOM 2399 O O . PRO A 1 317 ? -2.456 -3.338 13.250 1.00 90.56 317 PRO A O 1
ATOM 2402 N N . GLU A 1 318 ? -0.994 -4.931 12.623 1.00 91.25 318 GLU A N 1
ATOM 2403 C CA . GLU A 1 318 ? -0.082 -4.781 13.763 1.00 91.25 318 GLU A CA 1
ATOM 2404 C C . GLU A 1 318 ? 0.398 -3.327 13.966 1.00 91.25 318 GLU A C 1
ATOM 2406 O O . GLU A 1 318 ? 0.259 -2.842 15.091 1.00 91.25 318 GLU A O 1
ATOM 2411 N N . PRO A 1 319 ? 0.787 -2.559 12.921 1.00 90.56 319 PRO A N 1
ATOM 2412 C CA . PRO A 1 319 ? 1.194 -1.159 13.090 1.00 90.56 319 PRO A CA 1
ATOM 2413 C C . PRO A 1 319 ? 0.129 -0.270 13.752 1.00 90.56 319 PRO A C 1
ATOM 2415 O O . PRO A 1 319 ? 0.434 0.540 14.629 1.00 90.56 319 PRO A O 1
ATOM 2418 N N . ALA A 1 320 ? -1.150 -0.451 13.407 1.00 88.19 320 ALA A N 1
ATOM 2419 C CA . ALA A 1 320 ? -2.237 0.285 14.053 1.00 88.19 320 ALA A CA 1
ATOM 2420 C C . ALA A 1 320 ? -2.417 -0.109 15.526 1.00 88.19 320 ALA A C 1
ATOM 2422 O O . ALA A 1 320 ? -2.711 0.740 16.374 1.00 88.19 320 ALA A O 1
ATOM 2423 N N . GLN A 1 321 ? -2.214 -1.384 15.865 1.00 90.69 321 GLN A N 1
ATOM 2424 C CA . GLN A 1 321 ? -2.256 -1.836 17.258 1.00 90.69 321 GLN A CA 1
ATOM 2425 C C . GLN A 1 321 ? -1.114 -1.219 18.076 1.00 90.69 321 GLN A C 1
ATOM 2427 O O . GLN A 1 321 ? -1.333 -0.775 19.208 1.00 90.69 321 GLN A O 1
ATOM 2432 N N . GLU A 1 322 ? 0.082 -1.132 17.497 1.00 92.75 322 GLU A N 1
ATOM 2433 C CA . GLU A 1 322 ? 1.245 -0.504 18.121 1.00 92.75 322 GLU A CA 1
ATOM 2434 C C . GLU A 1 322 ? 1.050 0.996 18.339 1.00 92.75 322 GLU A C 1
ATOM 2436 O O . GLU A 1 322 ? 1.365 1.501 19.418 1.00 92.75 322 GLU A O 1
ATOM 2441 N N . ILE A 1 323 ? 0.464 1.708 17.373 1.00 90.50 323 ILE A N 1
ATOM 2442 C CA . ILE A 1 323 ? 0.152 3.139 17.500 1.00 90.50 323 ILE A CA 1
ATOM 2443 C C . ILE A 1 323 ? -0.883 3.393 18.604 1.00 90.50 323 ILE A C 1
ATOM 2445 O O . ILE A 1 323 ? -0.725 4.337 19.390 1.00 90.50 323 ILE A O 1
ATOM 2449 N N . LEU A 1 324 ? -1.895 2.530 18.746 1.00 87.75 324 LEU A N 1
ATOM 2450 C CA . LEU A 1 324 ? -2.818 2.586 19.888 1.00 87.75 324 LEU A CA 1
ATOM 2451 C C . LEU A 1 324 ? -2.076 2.369 21.207 1.00 87.75 324 LEU A C 1
ATOM 2453 O O . LEU A 1 324 ? -2.266 3.130 22.157 1.00 87.75 324 LEU A O 1
ATOM 2457 N N . ALA A 1 325 ? -1.198 1.366 21.267 1.00 89.75 325 ALA A N 1
ATOM 2458 C CA . ALA A 1 325 ? -0.396 1.081 22.453 1.00 89.75 325 ALA A CA 1
ATOM 2459 C C . ALA A 1 325 ? 0.566 2.227 22.808 1.00 89.75 325 ALA A C 1
ATOM 2461 O O . ALA A 1 325 ? 0.723 2.571 23.981 1.00 89.75 325 ALA A O 1
ATOM 2462 N N . ALA A 1 326 ? 1.190 2.855 21.813 1.00 89.81 326 ALA A N 1
ATOM 2463 C CA . ALA A 1 326 ? 2.057 4.013 21.988 1.00 89.81 326 ALA A CA 1
ATOM 2464 C C . ALA A 1 326 ? 1.280 5.232 22.503 1.00 89.81 326 ALA A C 1
ATOM 2466 O O . ALA A 1 326 ? 1.736 5.887 23.439 1.00 89.81 326 ALA A O 1
ATOM 2467 N N . THR A 1 327 ? 0.090 5.491 21.956 1.00 87.06 327 THR A N 1
ATOM 2468 C CA . THR A 1 327 ? -0.797 6.568 22.422 1.00 87.06 327 THR A CA 1
ATOM 2469 C C . THR A 1 327 ? -1.193 6.361 23.883 1.00 87.06 327 THR A C 1
ATOM 2471 O O . THR A 1 327 ? -1.058 7.280 24.685 1.00 87.06 327 THR A O 1
ATOM 2474 N N . MET A 1 328 ? -1.577 5.140 24.271 1.00 85.81 328 MET A N 1
ATOM 2475 C CA . MET A 1 328 ? -1.898 4.825 25.670 1.00 85.81 328 MET A CA 1
ATOM 2476 C C . MET A 1 328 ? -0.709 5.064 26.612 1.00 85.81 328 MET A C 1
ATOM 2478 O O . MET A 1 328 ? -0.887 5.634 27.684 1.00 85.81 328 MET A O 1
ATOM 2482 N N . ARG A 1 329 ? 0.512 4.674 26.217 1.00 89.12 329 ARG A N 1
ATOM 2483 C CA . ARG A 1 329 ? 1.723 4.900 27.029 1.00 89.12 329 ARG A CA 1
ATOM 2484 C C . ARG A 1 329 ? 2.058 6.383 27.193 1.00 89.12 329 ARG A C 1
ATOM 2486 O O . ARG A 1 329 ? 2.470 6.777 28.277 1.00 89.12 329 ARG A O 1
ATOM 2493 N N . ARG A 1 330 ? 1.881 7.191 26.141 1.00 88.44 330 ARG A N 1
ATOM 2494 C CA . ARG A 1 330 ? 2.204 8.628 26.150 1.00 88.44 330 ARG A CA 1
ATOM 2495 C C . ARG A 1 330 ? 1.314 9.428 27.098 1.00 88.44 330 ARG A C 1
ATOM 2497 O O . ARG A 1 330 ? 1.792 10.369 27.708 1.00 88.44 330 ARG A O 1
ATOM 2504 N N . GLU A 1 331 ? 0.038 9.074 27.200 1.00 83.44 331 GLU A N 1
ATOM 2505 C CA . GLU A 1 331 ? -0.926 9.837 28.002 1.00 83.44 331 GLU A CA 1
ATOM 2506 C C . GLU A 1 331 ? -0.971 9.404 29.483 1.00 83.44 331 GLU A C 1
ATOM 2508 O O . GLU A 1 331 ? -1.579 10.092 30.301 1.00 83.44 331 GLU A O 1
ATOM 2513 N N . LEU A 1 332 ? -0.360 8.262 29.831 1.00 76.69 332 LEU A N 1
ATOM 2514 C CA . LEU A 1 332 ? -0.308 7.724 31.199 1.00 76.69 332 LEU A CA 1
ATOM 2515 C C . LEU A 1 332 ? 1.001 8.026 31.951 1.00 76.69 332 LEU A C 1
ATOM 2517 O O . LEU A 1 332 ? 1.037 7.829 33.168 1.00 76.69 332 LEU A O 1
ATOM 2521 N N . GLY A 1 333 ? 2.062 8.429 31.247 1.00 78.00 333 GLY A N 1
ATOM 2522 C CA . GLY A 1 333 ? 3.373 8.772 31.819 1.00 78.00 333 GLY A CA 1
ATOM 2523 C C . GLY A 1 333 ? 3.548 10.269 32.002 1.00 78.00 333 GLY A C 1
ATOM 2524 O O . GLY A 1 333 ? 4.130 10.652 33.040 1.00 78.00 333 GLY A O 1
#

Foldseek 3Di:
DDDDDDDDDDDDPPPPPDDDPPPPDDPVRVVVVVVPDDDPCPVVVVVVVVVVVCVVVVVVVVVVVVVVCVVVVVVVVVVVVVVVVVVVVVVVVVVVVVVVVVDPDPPPPDPPVVVVVVVVVVVVPDDPVVVVVVVVVVVVVVVVVVVVVVVVVVVVVVVVVVVVVVVVVLVVLLVVLVVLLVVLVVVVCVCQQAPLSCQQLQQCQQCVDPLNVQLVVLNVVLVVLCVVQDDDRDPDSVSSVVNSVSSVSNSVSSVVSRVVSNVCRNVPAPPVLSVLSVLLNVLSVQLVDPPDQLVSNLVSLVSSLVSQVVRPNGDRRPNNNVVSVVSNVVSVD

Solvent-accessible surface area (backbone atoms only — not comparable to full-atom values): 18445 Å² total; per-residue (Å²): 139,84,88,82,84,81,79,81,78,77,82,71,81,84,78,79,79,76,74,73,68,83,85,80,52,53,79,65,56,46,50,51,56,65,67,71,59,90,55,95,55,58,68,57,50,53,50,49,55,51,46,53,53,49,48,57,54,43,56,57,48,51,60,57,48,57,67,71,43,48,67,55,53,52,49,49,49,53,48,50,50,51,46,48,54,49,48,51,52,47,48,56,50,45,58,54,43,68,69,49,75,82,56,92,73,71,74,90,70,64,54,74,69,56,56,50,51,52,53,49,54,62,69,60,56,62,59,77,71,50,52,54,53,53,51,50,54,49,49,52,47,50,54,50,49,53,53,51,52,48,50,52,50,52,53,54,47,52,55,47,53,53,51,52,53,50,48,51,51,52,49,54,50,44,50,54,30,48,54,50,43,52,51,51,50,52,54,50,49,49,33,46,34,34,59,62,48,34,47,45,28,35,48,54,67,32,66,88,37,70,49,26,36,51,22,54,54,28,45,50,55,35,49,56,52,44,66,74,60,52,90,61,83,71,89,48,67,64,61,45,53,52,48,36,52,33,29,52,50,23,50,51,28,42,52,56,21,49,52,51,10,60,72,49,22,46,74,79,47,59,69,79,42,30,59,35,48,60,53,23,51,56,22,43,53,46,36,68,37,85,86,52,57,56,65,58,20,27,54,23,40,53,52,18,56,52,38,50,72,67,26,87,87,53,76,78,47,66,57,15,55,49,48,53,52,51,50,39,52,66,47,74,109